Protein AF-A0A7V2NEX2-F1 (afdb_monomer)

Sequence (190 aa):
ILDSMSLKRSAIVLLFDREEIGSEGNTGARERFWMRTLKKIINMRDLKIDVDDVIEKSAILSGDVAAALDPKYKSVMEFLNAPKLGYGIVLVKYTGVRGKSGTSEASAEFFGKIRNLFKQNGVSWQIGELGKVDQGGGGTVAKFFAELGAWVLDAGPAVLGMHSPYELVSKADLYETYMAYKTFLGKFEG

Radius of gyration: 16.99 Å; Cα contacts (8 Å, |Δi|>4): 346; chains: 1; bounding box: 42×40×46 Å

Nearest PDB structures (foldseek):
  2glf-assembly1_A  TM=9.850E-01  e=1.578E-21  Thermotoga maritima
  2glj-assembly1_B  TM=9.528E-01  e=1.234E-18  Clostridium acetobutylicum
  4dyo-assembly1_A  TM=9.097E-01  e=1.082E-08  Homo sapiens
  3vat-assembly1_A  TM=8.543E-01  e=4.102E-09  Bos taurus
  5jh9-assembly1_D  TM=8.770E-01  e=1.314E-08  Saccharomyces cerevisiae S288C

pLDDT: mean 90.13, std 8.94, range [59.5, 98.5]

Solvent-accessible surface area (backbone atoms only — not comparable to full-atom values): 10667 Å² total; per-residue (Å²): 105,92,85,34,88,56,61,86,55,94,76,86,86,86,86,66,46,48,59,96,75,73,16,65,58,82,56,10,68,75,35,63,57,63,59,54,49,51,49,49,53,35,59,78,66,70,48,97,63,59,64,61,63,52,36,46,74,33,79,42,75,34,77,49,76,40,64,29,63,46,86,91,54,51,89,58,37,40,79,91,41,37,22,48,74,64,49,20,18,26,40,28,54,48,34,31,28,82,87,55,42,80,38,43,70,41,50,73,67,59,52,49,52,53,53,49,53,30,61,78,67,74,39,50,59,38,57,32,39,68,39,31,90,75,70,44,69,53,50,69,70,43,32,60,46,40,76,57,52,24,47,41,36,42,36,22,31,34,28,40,54,80,93,47,100,71,63,46,67,35,72,59,8,53,51,26,31,52,50,44,53,39,45,48,58,31,67,68,75,134

Mean predicted aligned error: 4.78 Å

Structure (mmCIF, N/CA/C/O backbone):
data_AF-A0A7V2NEX2-F1
#
_entry.id   AF-A0A7V2NEX2-F1
#
loop_
_atom_site.group_PDB
_atom_site.id
_atom_site.type_symbol
_atom_site.label_atom_id
_atom_site.label_alt_id
_atom_site.label_comp_id
_atom_site.label_asym_id
_atom_site.label_entity_id
_atom_site.label_seq_id
_atom_site.pdbx_PDB_ins_code
_atom_site.Cartn_x
_atom_site.Cartn_y
_atom_site.Cartn_z
_atom_site.occupancy
_atom_site.B_iso_or_equiv
_atom_site.auth_seq_id
_atom_site.auth_comp_id
_atom_site.auth_asym_id
_atom_site.auth_atom_id
_atom_site.pdbx_PDB_model_num
ATOM 1 N N . ILE A 1 1 ? -13.863 -3.226 -0.260 1.00 65.06 1 ILE A N 1
ATOM 2 C CA . ILE A 1 1 ? -14.865 -2.920 0.795 1.00 65.06 1 ILE A CA 1
ATOM 3 C C . ILE A 1 1 ? -16.192 -3.603 0.504 1.00 65.06 1 ILE A C 1
ATOM 5 O O . ILE A 1 1 ? -16.586 -4.431 1.307 1.00 65.06 1 ILE A O 1
ATOM 9 N N . LEU A 1 2 ? -16.858 -3.304 -0.618 1.00 71.31 2 LEU A N 1
ATOM 10 C CA . LEU A 1 2 ? -18.196 -3.847 -0.914 1.00 71.31 2 LEU A CA 1
ATOM 11 C C . LEU A 1 2 ? -18.230 -5.385 -0.961 1.00 71.31 2 LEU A C 1
ATOM 13 O O . LEU A 1 2 ? -19.152 -5.994 -0.435 1.00 71.31 2 LEU A O 1
ATOM 17 N N . ASP A 1 3 ? -17.168 -6.008 -1.472 1.00 83.62 3 ASP A N 1
ATOM 18 C CA . ASP A 1 3 ? -17.067 -7.473 -1.542 1.00 83.62 3 ASP A CA 1
ATOM 19 C C . ASP A 1 3 ? -16.523 -8.125 -0.259 1.00 83.62 3 ASP A C 1
ATOM 21 O O . ASP A 1 3 ? -16.388 -9.351 -0.180 1.00 83.62 3 ASP A O 1
ATOM 25 N N . SER A 1 4 ? -16.151 -7.330 0.744 1.00 74.81 4 SER A N 1
ATOM 26 C CA . SER A 1 4 ? -15.654 -7.823 2.029 1.00 74.81 4 SER A CA 1
ATOM 27 C C . SER A 1 4 ? -16.861 -8.107 2.929 1.00 74.81 4 SER A C 1
ATOM 29 O O . SER A 1 4 ? -17.221 -7.288 3.765 1.00 74.81 4 SER A O 1
ATOM 31 N N . MET A 1 5 ? -17.509 -9.263 2.734 1.00 59.78 5 MET A N 1
ATOM 32 C CA . MET A 1 5 ? -18.826 -9.594 3.320 1.00 59.78 5 MET A CA 1
ATOM 33 C C . MET A 1 5 ? -18.881 -9.679 4.862 1.00 59.78 5 MET A C 1
ATOM 35 O O . MET A 1 5 ? -19.961 -9.820 5.428 1.00 59.78 5 MET A O 1
ATOM 39 N N . SER A 1 6 ? -17.754 -9.552 5.564 1.00 77.56 6 SER A N 1
ATOM 40 C CA . SER A 1 6 ? -17.719 -9.401 7.022 1.00 77.56 6 SER A CA 1
ATOM 41 C C . SER A 1 6 ? -16.438 -8.685 7.444 1.00 77.56 6 SER A C 1
ATOM 43 O O . SER A 1 6 ? -15.343 -9.225 7.271 1.00 77.56 6 SER A O 1
ATOM 45 N N . LEU A 1 7 ? -16.563 -7.482 7.998 1.00 86.69 7 LEU A N 1
ATOM 46 C CA . LEU A 1 7 ? -15.426 -6.727 8.517 1.00 86.69 7 LEU A CA 1
ATOM 47 C C . LEU A 1 7 ? -15.280 -6.985 10.020 1.00 86.69 7 LEU A C 1
ATOM 49 O O . LEU A 1 7 ? -16.214 -6.748 10.782 1.00 86.69 7 LEU A O 1
ATOM 53 N N . LYS A 1 8 ? -14.101 -7.445 10.454 1.00 83.56 8 LYS A N 1
ATOM 54 C CA . LYS A 1 8 ? -13.769 -7.599 11.886 1.00 83.56 8 LYS A CA 1
ATOM 55 C C . LYS A 1 8 ? -13.411 -6.272 12.564 1.00 83.56 8 LYS A C 1
ATOM 57 O O . LYS A 1 8 ? -13.466 -6.165 13.785 1.00 83.56 8 LYS A O 1
ATOM 62 N N . ARG A 1 9 ? -13.021 -5.268 11.775 1.00 88.62 9 ARG A N 1
ATOM 63 C CA . ARG A 1 9 ? -12.647 -3.914 12.205 1.00 88.62 9 ARG A CA 1
ATOM 64 C C . ARG A 1 9 ? -13.263 -2.890 11.259 1.00 88.62 9 ARG A C 1
ATOM 66 O O . ARG A 1 9 ? -13.546 -3.209 10.107 1.00 88.62 9 ARG A O 1
ATOM 73 N N . SER A 1 10 ? -13.429 -1.654 11.724 1.00 90.69 10 SER A N 1
ATOM 74 C CA . SER A 1 10 ? -13.790 -0.538 10.846 1.00 90.69 10 SER A CA 1
ATOM 75 C C . SER A 1 10 ? -12.774 -0.412 9.710 1.00 90.69 10 SER A C 1
ATOM 77 O O . SER A 1 10 ? -11.569 -0.434 9.954 1.00 90.69 10 SER A O 1
ATOM 79 N N . ALA A 1 11 ? -13.265 -0.276 8.480 1.00 92.12 11 ALA A N 1
ATOM 80 C CA . ALA A 1 11 ? -12.444 -0.199 7.280 1.00 92.12 11 ALA A CA 1
ATOM 81 C C . ALA A 1 11 ? -12.837 1.022 6.447 1.00 92.12 11 ALA A C 1
ATOM 83 O O . ALA A 1 11 ? -14.018 1.358 6.344 1.00 92.12 11 ALA A O 1
ATOM 84 N N . ILE A 1 12 ? -11.843 1.678 5.852 1.00 92.00 12 ILE A N 1
ATOM 85 C CA . ILE A 1 12 ? -12.011 2.897 5.059 1.00 92.00 12 ILE A CA 1
ATOM 86 C C . ILE A 1 12 ? -11.119 2.782 3.824 1.00 92.00 12 ILE A C 1
ATOM 88 O O . ILE A 1 12 ? -10.018 2.245 3.899 1.00 92.00 12 ILE A O 1
ATOM 92 N N . VAL A 1 13 ? -11.607 3.277 2.688 1.00 94.19 13 VAL A N 1
ATOM 93 C CA . VAL A 1 13 ? -10.799 3.530 1.492 1.00 94.19 13 VAL A CA 1
ATOM 94 C C . VAL A 1 13 ? -10.802 5.034 1.278 1.00 94.19 13 VAL A C 1
ATOM 96 O O . VAL A 1 13 ? -11.867 5.649 1.221 1.00 94.19 13 VAL A O 1
ATOM 99 N N . LEU A 1 14 ? -9.607 5.611 1.203 1.00 93.81 14 LEU A N 1
ATOM 100 C CA . LEU A 1 14 ? -9.390 7.024 0.932 1.00 93.81 14 LEU A CA 1
ATOM 101 C C . LEU A 1 14 ? -8.748 7.143 -0.447 1.00 93.81 14 LEU A C 1
ATOM 103 O O . LEU A 1 14 ? -7.773 6.454 -0.729 1.00 93.81 14 LEU A O 1
ATOM 107 N N . LEU A 1 15 ? -9.319 7.995 -1.292 1.00 94.25 15 LEU A N 1
ATOM 108 C CA . LEU A 1 15 ? -8.812 8.289 -2.628 1.00 94.25 15 LEU A CA 1
ATOM 109 C C . LEU A 1 15 ? -8.453 9.772 -2.657 1.00 94.25 15 LEU A C 1
ATOM 111 O O . LEU A 1 15 ? -9.307 10.615 -2.372 1.00 94.25 15 LEU A O 1
ATOM 115 N N . PHE A 1 16 ? -7.189 10.066 -2.943 1.00 93.94 16 PHE A N 1
ATOM 116 C CA . PHE A 1 16 ? -6.639 11.417 -2.936 1.00 93.94 16 PHE A CA 1
ATOM 117 C C . PHE A 1 16 ? -6.329 11.883 -4.352 1.00 93.94 16 PHE A C 1
ATOM 119 O O . PHE A 1 16 ? -6.096 11.078 -5.247 1.00 93.94 16 PHE A O 1
ATOM 126 N N . ASP A 1 17 ? -6.331 13.198 -4.526 1.00 91.62 17 ASP A N 1
ATOM 127 C CA . ASP A 1 17 ? -5.874 13.872 -5.739 1.00 91.62 17 ASP A CA 1
ATOM 128 C C . ASP A 1 17 ? -4.495 14.504 -5.476 1.00 91.62 17 ASP A C 1
ATOM 130 O O . ASP A 1 17 ? -4.069 14.614 -4.324 1.00 91.62 17 ASP A O 1
ATOM 134 N N . ARG A 1 18 ? -3.817 14.964 -6.533 1.00 90.44 18 ARG A N 1
ATOM 135 C CA . ARG A 1 18 ? -2.578 15.763 -6.476 1.00 90.44 18 ARG A CA 1
ATOM 136 C C . ARG A 1 18 ? -1.348 15.055 -5.923 1.00 90.44 18 ARG A C 1
ATOM 138 O O . ARG A 1 18 ? -0.371 15.732 -5.618 1.00 90.44 18 ARG A O 1
ATOM 145 N N . GLU A 1 19 ? -1.368 13.732 -5.813 1.00 91.62 19 GLU A N 1
ATOM 146 C CA . GLU A 1 19 ? -0.200 12.945 -5.403 1.00 91.62 19 GLU A CA 1
ATOM 147 C C . GLU A 1 19 ? 1.031 13.310 -6.254 1.00 91.62 19 GLU A C 1
ATOM 149 O O . GLU A 1 19 ? 2.025 13.785 -5.704 1.00 91.62 19 GLU A O 1
ATOM 154 N N . GLU A 1 20 ? 0.846 13.319 -7.576 1.00 88.62 20 GLU A N 1
ATOM 155 C CA . GLU A 1 20 ? 1.857 13.597 -8.608 1.00 88.62 20 GLU A CA 1
ATOM 156 C C . GLU A 1 20 ? 2.474 15.005 -8.569 1.00 88.62 20 GLU A C 1
ATOM 158 O O . GLU A 1 20 ? 3.497 15.273 -9.198 1.00 88.62 20 GLU A O 1
ATOM 163 N N . ILE A 1 21 ? 1.851 15.942 -7.845 1.00 88.38 21 ILE A N 1
ATOM 164 C CA . ILE A 1 21 ? 2.390 17.295 -7.629 1.00 88.38 21 ILE A CA 1
ATOM 165 C C . ILE A 1 21 ? 2.880 17.505 -6.189 1.00 88.38 21 ILE A C 1
ATOM 167 O O . ILE A 1 21 ? 3.090 18.638 -5.764 1.00 88.38 21 ILE A O 1
ATOM 171 N N . GLY A 1 22 ? 3.038 16.425 -5.418 1.00 85.56 22 GLY A N 1
ATOM 172 C CA . GLY A 1 22 ? 3.506 16.455 -4.031 1.00 85.56 22 GLY A CA 1
ATOM 173 C C . GLY A 1 22 ? 2.398 16.443 -2.975 1.00 85.56 22 GLY A C 1
ATOM 174 O O . GLY A 1 22 ? 2.663 16.735 -1.808 1.00 85.56 22 GLY A O 1
ATOM 175 N N . SER A 1 23 ? 1.165 16.086 -3.348 1.00 88.19 23 SER A N 1
ATOM 176 C CA . SER A 1 23 ? -0.024 16.067 -2.478 1.00 88.19 23 SER A CA 1
ATOM 177 C C . SER A 1 23 ? -0.407 17.429 -1.884 1.00 88.19 23 SER A C 1
ATOM 179 O O . SER A 1 23 ? -0.959 17.489 -0.782 1.00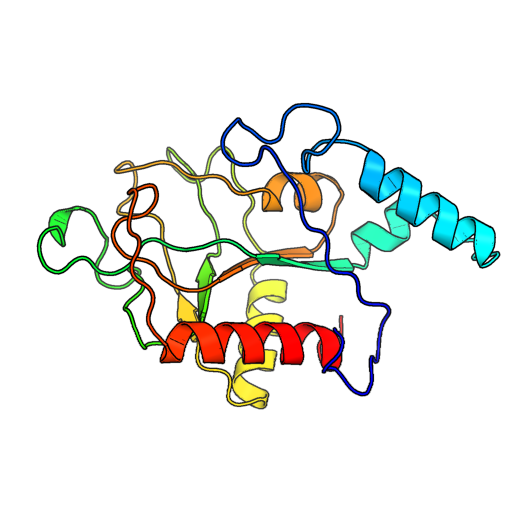 88.19 23 SER A O 1
ATOM 181 N N . GLU A 1 24 ? -0.124 18.526 -2.592 1.00 86.56 24 GLU A N 1
ATOM 182 C CA . GLU A 1 24 ? -0.407 19.883 -2.114 1.00 86.56 24 GLU A CA 1
ATOM 183 C C . GLU A 1 24 ? -1.820 20.380 -2.457 1.00 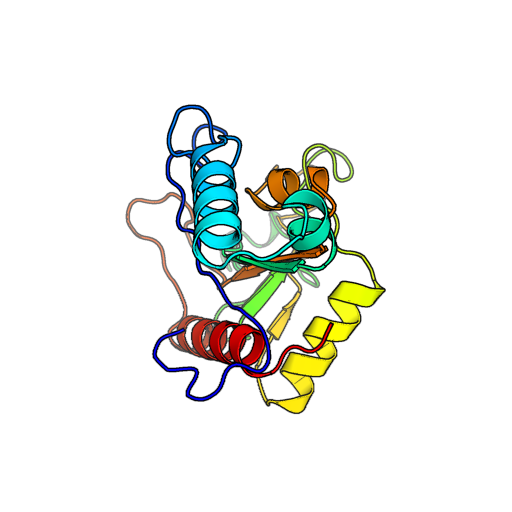86.56 24 GLU A C 1
ATOM 185 O O . GLU A 1 24 ? -2.325 20.250 -3.575 1.00 86.56 24 GLU A O 1
ATOM 190 N N . GLY A 1 25 ? -2.452 21.040 -1.484 1.00 85.56 25 GLY A N 1
ATOM 191 C CA . GLY A 1 25 ? -3.740 21.701 -1.635 1.00 85.56 25 GLY A CA 1
ATOM 192 C C . GLY A 1 25 ? -4.930 20.791 -1.334 1.00 85.56 25 GLY A C 1
ATOM 193 O O . GLY A 1 25 ? -4.811 19.578 -1.300 1.00 85.56 25 GLY A O 1
ATOM 194 N N . ASN A 1 26 ? -6.096 21.409 -1.128 1.00 87.44 26 ASN A N 1
ATOM 195 C CA . ASN A 1 26 ? -7.276 20.922 -0.386 1.00 87.44 26 ASN A CA 1
ATOM 196 C C . ASN A 1 26 ? -7.726 19.439 -0.471 1.00 87.44 26 ASN A C 1
ATOM 198 O O . ASN A 1 26 ? -8.435 19.003 0.438 1.00 87.44 26 ASN A O 1
ATOM 202 N N . THR A 1 27 ? -7.379 18.688 -1.515 1.00 89.50 27 THR A N 1
ATOM 203 C CA . THR A 1 27 ? -7.750 17.275 -1.740 1.00 89.50 27 THR A CA 1
ATOM 204 C C . THR A 1 27 ? -6.575 16.292 -1.647 1.00 89.50 27 THR A C 1
ATOM 206 O O . THR A 1 27 ? -6.789 15.086 -1.773 1.00 89.50 27 THR A O 1
ATOM 209 N N . GLY A 1 28 ? -5.357 16.781 -1.404 1.00 89.62 28 GLY A N 1
ATOM 210 C CA . GLY A 1 28 ? -4.157 15.964 -1.247 1.00 89.62 28 GLY A CA 1
ATOM 211 C C . GLY A 1 28 ? -4.108 15.198 0.073 1.00 89.62 28 GLY A C 1
ATOM 212 O O . GLY A 1 28 ? -4.762 15.561 1.055 1.00 89.62 28 GLY A O 1
ATOM 213 N N . ALA A 1 29 ? -3.299 14.138 0.114 1.00 89.06 29 ALA A N 1
ATOM 214 C CA . ALA A 1 29 ? -3.145 13.289 1.299 1.00 89.06 29 ALA A CA 1
ATOM 215 C C . ALA A 1 29 ? -2.599 14.048 2.524 1.00 89.06 29 ALA A C 1
ATOM 217 O O . ALA A 1 29 ? -2.962 13.738 3.661 1.00 89.06 29 ALA A O 1
ATOM 218 N N . ARG A 1 30 ? -1.790 15.092 2.290 1.00 86.31 30 ARG A N 1
ATOM 219 C CA . ARG A 1 30 ? -1.238 15.971 3.333 1.00 86.31 30 ARG A CA 1
ATOM 220 C C . ARG A 1 30 ? -2.301 16.857 3.999 1.00 86.31 30 ARG A C 1
ATOM 222 O O . ARG A 1 30 ? -2.083 17.391 5.087 1.00 86.31 30 ARG A O 1
ATOM 229 N N . GLU A 1 31 ? -3.456 17.030 3.363 1.00 86.69 31 GLU A N 1
ATOM 230 C CA . GLU A 1 31 ? -4.490 17.940 3.839 1.00 86.69 31 GLU A CA 1
ATOM 231 C C . GLU A 1 31 ? -5.432 17.324 4.867 1.00 86.69 31 GLU A C 1
ATOM 233 O O . GLU A 1 31 ? -5.624 16.117 4.980 1.00 86.69 31 GLU A O 1
ATOM 238 N N . ARG A 1 32 ? -6.118 18.192 5.614 1.00 82.38 32 ARG A N 1
ATOM 239 C CA . ARG A 1 32 ? -6.915 17.779 6.780 1.00 82.38 32 ARG A CA 1
ATOM 240 C C . ARG A 1 32 ? -8.350 17.346 6.467 1.00 82.38 32 ARG A C 1
ATOM 242 O O . ARG A 1 32 ? -9.109 17.104 7.407 1.00 82.38 32 ARG A O 1
ATOM 249 N N . PHE A 1 33 ? -8.786 17.294 5.206 1.00 89.94 33 PHE A N 1
ATOM 250 C CA . PHE A 1 33 ? -10.202 17.034 4.893 1.00 89.94 33 PHE A CA 1
ATOM 251 C C . PHE A 1 33 ? -10.655 15.637 5.357 1.00 89.94 33 PHE A C 1
ATOM 253 O O . PHE A 1 33 ? -11.736 15.495 5.938 1.00 89.94 33 PHE A O 1
ATOM 260 N N . TRP A 1 34 ? -9.813 14.618 5.163 1.00 91.50 34 TRP A N 1
ATOM 261 C CA . TRP A 1 34 ? -10.110 13.241 5.553 1.00 91.50 34 TRP A CA 1
ATOM 262 C C . TRP A 1 34 ? -10.134 13.103 7.080 1.00 91.50 34 TRP A C 1
ATOM 264 O O . TRP A 1 34 ? -11.083 12.555 7.637 1.00 91.50 34 TRP A O 1
ATOM 274 N N . MET A 1 35 ? -9.184 13.733 7.778 1.00 91.75 35 MET A N 1
ATOM 275 C CA . MET A 1 35 ? -9.142 13.752 9.242 1.00 91.75 35 MET A CA 1
ATOM 276 C C . MET A 1 35 ? -10.354 14.483 9.840 1.00 91.75 35 MET A C 1
ATOM 278 O O . MET A 1 35 ? -10.948 14.021 10.813 1.00 91.75 35 MET A O 1
ATOM 282 N N . ARG A 1 36 ? -10.793 15.598 9.238 1.00 92.31 36 ARG A N 1
ATOM 283 C CA . ARG A 1 36 ? -12.043 16.279 9.629 1.00 92.31 36 ARG A CA 1
ATOM 284 C C . ARG A 1 36 ? -13.258 15.367 9.461 1.00 92.31 36 ARG A C 1
ATOM 286 O O . ARG A 1 36 ? -14.175 15.420 10.277 1.00 92.31 36 ARG A O 1
ATOM 293 N N . THR A 1 37 ? -13.268 14.543 8.418 1.00 93.50 37 THR A N 1
ATOM 294 C CA . THR A 1 37 ? -14.341 13.574 8.167 1.00 93.50 37 THR A CA 1
ATOM 295 C C . THR A 1 37 ? -14.344 12.472 9.226 1.00 93.50 37 THR A C 1
ATOM 297 O O . THR A 1 37 ? -15.400 12.196 9.791 1.00 93.50 37 THR A O 1
ATOM 300 N N . LEU A 1 38 ? -13.179 11.927 9.591 1.00 93.81 38 LEU A N 1
ATOM 301 C CA . LEU A 1 38 ? -13.059 10.968 10.696 1.00 93.81 38 LEU A CA 1
ATOM 302 C C . LEU A 1 38 ? -13.556 11.552 12.021 1.00 93.81 38 LEU A C 1
ATOM 304 O O . LEU A 1 38 ? -14.389 10.931 12.675 1.00 93.81 38 LEU A O 1
ATOM 308 N N . LYS A 1 39 ? -13.140 12.777 12.374 1.00 94.81 39 LYS A N 1
ATOM 309 C CA . LYS A 1 39 ? -13.619 13.472 13.584 1.00 94.81 39 LYS A CA 1
ATOM 310 C C . LYS A 1 39 ? -15.141 13.615 13.602 1.00 94.81 39 LYS A C 1
ATOM 312 O O . LYS A 1 39 ? -15.775 13.376 14.624 1.00 94.81 39 LYS A O 1
ATOM 317 N N . LYS A 1 40 ? -15.751 13.959 12.462 1.00 95.38 40 LYS A N 1
ATOM 318 C CA . LYS A 1 40 ? -17.216 14.013 12.345 1.00 95.38 40 LYS A CA 1
ATOM 319 C C . LYS A 1 40 ? -17.853 12.646 12.579 1.00 95.38 40 LYS A C 1
ATOM 321 O O . LYS A 1 40 ? -18.854 12.581 13.280 1.00 95.38 40 LYS A O 1
ATOM 326 N N . ILE A 1 41 ? -17.294 11.569 12.023 1.00 94.62 41 ILE A N 1
ATOM 327 C CA . ILE A 1 41 ? -17.810 10.205 12.221 1.00 94.62 41 ILE A CA 1
ATOM 328 C C . ILE A 1 41 ? -17.722 9.797 13.694 1.00 94.62 41 ILE A C 1
ATOM 330 O O . ILE A 1 41 ? -18.709 9.304 14.233 1.00 94.62 41 ILE A O 1
ATOM 334 N N . ILE A 1 42 ? -16.583 10.045 14.344 1.00 94.75 42 ILE A N 1
ATOM 335 C CA . ILE A 1 42 ? -16.365 9.786 15.775 1.00 94.75 42 ILE A CA 1
ATOM 336 C C . ILE A 1 42 ? -17.432 10.506 16.612 1.00 94.75 42 ILE A C 1
ATOM 338 O O . ILE A 1 42 ? -18.139 9.863 17.387 1.00 94.75 42 ILE A O 1
ATOM 342 N N . ASN A 1 43 ? -17.629 11.805 16.366 1.00 95.25 43 ASN A N 1
ATOM 343 C CA . ASN A 1 43 ? -18.609 12.620 17.086 1.00 95.25 43 ASN A CA 1
ATOM 344 C C . ASN A 1 43 ? -20.059 12.180 16.826 1.00 95.25 43 ASN A C 1
ATOM 346 O O . ASN A 1 43 ? -20.849 12.087 17.758 1.00 95.25 43 ASN A O 1
ATOM 350 N N . MET A 1 44 ? -20.427 11.879 15.575 1.00 95.88 44 MET A N 1
ATOM 351 C CA . MET A 1 44 ? -21.780 11.408 15.229 1.00 95.88 44 MET A CA 1
ATOM 352 C C . MET A 1 44 ? -22.117 10.054 15.858 1.00 95.88 44 MET A C 1
ATOM 354 O O . MET A 1 44 ? -23.289 9.718 16.012 1.00 95.88 44 MET A O 1
ATOM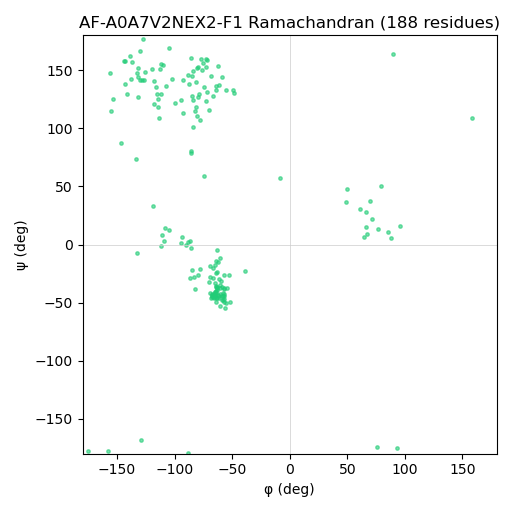 358 N N . ARG A 1 45 ? -21.097 9.256 16.177 1.00 94.50 45 ARG A N 1
ATOM 359 C CA . ARG A 1 45 ? -21.238 7.956 16.833 1.00 94.50 45 ARG A CA 1
ATOM 360 C C . ARG A 1 45 ? -21.094 8.037 18.356 1.00 94.50 45 ARG A C 1
ATOM 362 O O . ARG A 1 45 ? -21.162 6.990 18.990 1.00 94.50 45 ARG A O 1
ATOM 369 N N . ASP A 1 46 ? -20.893 9.235 18.912 1.00 94.31 46 ASP A N 1
ATOM 370 C CA . ASP A 1 46 ? -20.605 9.481 20.334 1.00 94.31 46 ASP A CA 1
ATOM 371 C C . ASP A 1 46 ? -19.480 8.577 20.879 1.00 94.31 46 ASP A C 1
ATOM 373 O O . ASP A 1 46 ? -19.506 8.073 22.003 1.00 94.31 46 ASP A O 1
ATOM 377 N N . LEU A 1 47 ? -18.474 8.322 20.035 1.00 90.19 47 LEU A N 1
ATOM 378 C CA . LEU A 1 47 ? -17.306 7.545 20.425 1.00 90.19 47 LEU A CA 1
ATOM 379 C C . LEU A 1 47 ? -16.377 8.484 21.192 1.00 90.19 47 LEU A C 1
ATOM 381 O O . LEU A 1 47 ? -15.801 9.400 20.613 1.00 90.19 47 LEU A O 1
ATOM 385 N N . LYS A 1 48 ? -16.228 8.268 22.500 1.00 93.12 48 LYS A N 1
ATOM 386 C CA . LYS A 1 48 ? -15.323 9.034 23.376 1.00 93.12 48 LYS A CA 1
ATOM 387 C C . LYS A 1 48 ? -13.856 8.646 23.142 1.00 93.12 48 LYS A C 1
ATOM 389 O O . LYS A 1 48 ? -13.197 8.141 24.046 1.00 93.12 48 LYS A O 1
ATOM 394 N N . ILE A 1 49 ? -13.384 8.808 21.910 1.00 93.81 49 ILE A N 1
ATOM 395 C CA . ILE A 1 49 ? -12.039 8.447 21.447 1.00 93.81 49 ILE A CA 1
ATOM 396 C C . ILE A 1 49 ? -11.431 9.620 20.678 1.00 93.81 49 ILE A C 1
ATOM 398 O O . ILE A 1 49 ? -12.152 10.321 19.963 1.00 93.81 49 ILE A O 1
ATOM 402 N N . ASP A 1 50 ? -10.120 9.827 20.803 1.00 94.19 50 ASP A N 1
ATOM 403 C CA . ASP A 1 50 ? -9.418 10.802 19.969 1.00 94.19 50 ASP A CA 1
ATOM 404 C C . ASP A 1 50 ? -9.212 10.237 18.553 1.00 94.19 50 ASP A C 1
ATOM 406 O O . ASP A 1 50 ? -9.103 9.025 18.353 1.00 94.19 50 ASP A O 1
ATOM 410 N N . VAL A 1 51 ? -9.164 11.109 17.544 1.00 93.44 51 VAL A N 1
ATOM 411 C CA . VAL A 1 51 ? -8.787 10.692 16.191 1.00 93.44 51 VAL A CA 1
ATOM 412 C C . VAL A 1 51 ? -7.339 10.214 16.146 1.00 93.44 51 VAL A C 1
ATOM 414 O O . VAL A 1 51 ? -7.045 9.308 15.372 1.00 93.44 51 VAL A O 1
ATOM 417 N N . ASP A 1 52 ? -6.461 10.792 16.966 1.00 93.31 52 ASP A N 1
ATOM 418 C CA . ASP A 1 52 ? -5.041 10.445 16.962 1.00 93.31 52 ASP A CA 1
ATOM 419 C C . ASP A 1 52 ? -4.868 8.992 17.446 1.00 93.31 52 ASP A C 1
ATOM 421 O O . ASP A 1 52 ? -4.262 8.178 16.750 1.00 93.31 52 ASP A O 1
ATOM 425 N N . ASP A 1 53 ? -5.583 8.596 18.510 1.00 94.00 53 ASP A N 1
ATOM 426 C CA . ASP A 1 53 ? -5.677 7.198 18.968 1.00 94.00 53 ASP A CA 1
ATOM 427 C C . ASP A 1 53 ? -6.199 6.240 17.883 1.00 94.00 53 ASP A C 1
ATOM 429 O O . ASP A 1 53 ? -5.809 5.068 17.817 1.00 94.00 53 ASP A O 1
ATOM 433 N N . VAL A 1 54 ? -7.151 6.698 17.061 1.00 94.12 54 VAL A N 1
ATOM 434 C CA . VAL A 1 54 ? -7.698 5.900 15.955 1.00 94.12 54 VAL A CA 1
ATOM 435 C C . VAL A 1 54 ? -6.633 5.684 14.885 1.00 94.12 54 VAL A C 1
ATOM 437 O O . VAL A 1 54 ? -6.508 4.567 14.375 1.00 94.12 54 VAL A O 1
ATOM 440 N N . ILE A 1 55 ? -5.868 6.722 14.547 1.00 93.75 55 ILE A N 1
ATOM 441 C CA . ILE A 1 55 ? -4.826 6.668 13.519 1.00 93.75 55 ILE A CA 1
ATOM 442 C C . ILE A 1 55 ? -3.660 5.783 13.979 1.00 93.75 55 ILE A C 1
ATOM 444 O O . ILE A 1 55 ? -3.274 4.882 13.237 1.00 93.75 55 ILE A O 1
ATOM 448 N N . GLU A 1 56 ? -3.178 5.933 15.214 1.00 93.94 56 GLU A N 1
ATOM 449 C CA . GLU A 1 56 ? -2.094 5.104 15.774 1.00 93.94 56 GLU A CA 1
ATOM 450 C C . GLU A 1 56 ? -2.443 3.604 15.810 1.00 93.94 56 GLU A C 1
ATOM 452 O O . GLU A 1 56 ? -1.590 2.727 15.650 1.00 93.94 56 GLU A O 1
ATOM 457 N N . LYS A 1 57 ? -3.729 3.279 15.985 1.00 93.25 57 LYS A N 1
ATOM 458 C CA . LYS A 1 57 ? -4.240 1.895 15.978 1.00 93.25 57 LYS A CA 1
ATOM 459 C C . LYS A 1 57 ? -4.629 1.403 14.583 1.00 93.25 57 LYS A C 1
ATOM 461 O O . LYS A 1 57 ? -5.152 0.287 14.462 1.00 93.25 57 LYS A O 1
ATOM 466 N N . SER A 1 58 ? -4.430 2.213 13.546 1.00 94.81 58 SER A N 1
ATOM 467 C CA . SER A 1 58 ? -4.782 1.880 12.168 1.00 94.81 58 SER A CA 1
ATOM 468 C C . SER A 1 58 ? -3.615 1.243 11.421 1.00 94.81 58 SER A C 1
ATOM 470 O O . SER A 1 58 ? -2.457 1.632 11.554 1.00 94.81 58 SER A O 1
ATOM 472 N N . ALA A 1 59 ? -3.958 0.256 10.598 1.00 95.94 59 ALA A N 1
ATOM 473 C CA . ALA A 1 59 ? -3.078 -0.331 9.602 1.00 95.94 59 ALA A CA 1
ATOM 474 C C . ALA A 1 59 ? -3.542 0.119 8.218 1.00 95.94 59 ALA A C 1
ATOM 476 O O . ALA A 1 59 ? -4.740 0.096 7.927 1.00 95.94 59 ALA A O 1
ATOM 477 N N . ILE A 1 60 ? -2.597 0.503 7.368 1.00 96.12 60 ILE A N 1
ATOM 478 C CA . ILE A 1 60 ? -2.854 1.096 6.061 1.00 96.12 60 ILE A CA 1
ATOM 479 C C . ILE A 1 60 ? -1.998 0.378 5.020 1.00 96.12 60 ILE A C 1
ATOM 481 O O . ILE A 1 60 ? -0.778 0.279 5.148 1.00 96.12 60 ILE A O 1
ATOM 485 N N . LEU A 1 61 ? -2.652 -0.100 3.963 1.00 96.38 61 LEU A N 1
ATOM 486 C CA . LEU A 1 61 ? -1.981 -0.383 2.700 1.00 96.38 61 LEU A CA 1
ATOM 487 C C . LEU A 1 61 ? -2.101 0.866 1.826 1.00 96.38 61 LEU A C 1
ATOM 489 O O . LEU A 1 61 ? -3.209 1.247 1.448 1.00 96.38 61 LEU A O 1
ATOM 493 N N . SER A 1 62 ? -0.968 1.510 1.561 1.00 96.38 62 SER A N 1
ATOM 494 C CA . SER A 1 62 ? -0.865 2.641 0.641 1.00 96.38 62 SER A CA 1
ATOM 495 C C . SER A 1 62 ? -0.875 2.085 -0.781 1.00 96.38 62 SER A C 1
ATOM 497 O O . SER A 1 62 ? 0.047 1.382 -1.193 1.00 96.38 62 SER A O 1
ATOM 499 N N . GLY A 1 63 ? -1.995 2.284 -1.476 1.00 95.50 63 GLY A N 1
ATOM 500 C CA . GLY A 1 63 ? -2.227 1.713 -2.797 1.00 95.50 63 GLY A CA 1
ATOM 501 C C . GLY A 1 63 ? -1.606 2.563 -3.891 1.00 95.50 63 GLY A C 1
ATOM 502 O O . GLY A 1 63 ? -2.214 3.554 -4.283 1.00 95.50 63 GLY A O 1
ATOM 503 N N . ASP A 1 64 ? -0.446 2.143 -4.386 1.00 94.62 64 ASP A N 1
ATOM 504 C 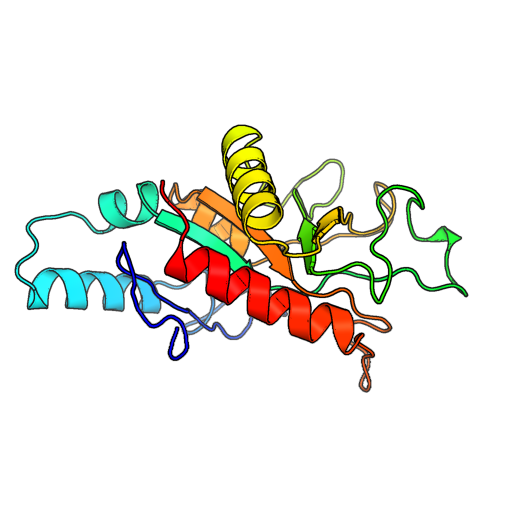CA . ASP A 1 64 ? 0.267 2.788 -5.488 1.00 94.62 64 ASP A CA 1
ATOM 505 C C . ASP A 1 64 ? 0.972 1.744 -6.371 1.00 94.62 64 ASP A C 1
ATOM 507 O O . ASP A 1 64 ? 1.206 0.608 -5.944 1.00 94.62 64 ASP A O 1
ATOM 511 N N . VAL A 1 65 ? 1.266 2.094 -7.621 1.00 95.25 65 VAL A N 1
ATOM 512 C CA . VAL A 1 65 ? 1.897 1.194 -8.590 1.00 95.25 65 VAL A CA 1
ATOM 513 C C . VAL A 1 65 ? 3.409 1.099 -8.378 1.00 95.25 65 VAL A C 1
ATOM 515 O O . VAL A 1 65 ? 4.062 2.016 -7.892 1.00 95.25 65 VAL A O 1
ATOM 518 N N . ALA A 1 66 ? 3.999 -0.029 -8.775 1.00 93.75 66 ALA A N 1
ATOM 519 C CA . ALA A 1 66 ? 5.449 -0.217 -8.769 1.00 93.75 66 ALA A CA 1
ATOM 520 C C . ALA A 1 66 ? 6.004 -0.333 -10.194 1.00 93.75 66 ALA A C 1
ATOM 522 O O . ALA A 1 66 ? 5.333 -0.828 -11.099 1.00 93.75 66 ALA A O 1
ATOM 523 N N . ALA A 1 67 ? 7.258 0.068 -10.407 1.00 93.81 67 ALA A N 1
ATOM 524 C CA . ALA A 1 67 ? 7.907 -0.075 -11.708 1.00 93.81 67 ALA A CA 1
ATOM 525 C C . ALA A 1 67 ? 8.253 -1.546 -11.979 1.00 93.81 67 ALA A C 1
ATOM 527 O O . ALA A 1 67 ? 8.969 -2.178 -11.204 1.00 93.81 67 ALA A O 1
ATOM 528 N N . ALA A 1 68 ? 7.758 -2.097 -13.086 1.00 94.56 68 ALA A N 1
ATOM 529 C CA . ALA A 1 68 ? 8.059 -3.463 -13.482 1.00 94.56 68 ALA A CA 1
ATOM 530 C C . ALA A 1 68 ? 9.385 -3.586 -14.253 1.00 94.56 68 ALA A C 1
ATOM 532 O O . ALA A 1 68 ? 9.753 -2.737 -15.061 1.00 94.56 68 ALA A O 1
ATOM 533 N N . LEU A 1 69 ? 10.001 -4.753 -14.070 1.00 93.94 69 LEU A N 1
ATOM 534 C CA . LEU A 1 69 ? 10.795 -5.586 -14.975 1.00 93.94 69 LEU A CA 1
ATOM 535 C C . LEU A 1 69 ? 10.865 -5.244 -16.477 1.00 93.94 69 LEU A C 1
ATOM 537 O O . LEU A 1 69 ? 10.528 -6.148 -17.236 1.00 93.94 69 LEU A O 1
ATOM 541 N N . ASP A 1 70 ? 11.288 -4.069 -16.962 1.00 92.12 70 ASP A N 1
ATOM 542 C CA . ASP A 1 70 ? 11.381 -3.843 -18.414 1.00 92.12 70 ASP A CA 1
ATOM 543 C C . ASP A 1 70 ? 12.531 -4.666 -19.044 1.00 92.12 70 ASP A C 1
ATOM 545 O O . ASP A 1 70 ? 13.712 -4.419 -18.758 1.00 92.12 70 ASP A O 1
ATOM 549 N N . PRO A 1 71 ? 12.237 -5.629 -19.946 1.00 89.38 71 PRO A N 1
ATOM 550 C CA . PRO A 1 71 ? 13.261 -6.460 -20.570 1.00 89.38 71 PRO A CA 1
ATOM 551 C C . PRO A 1 71 ? 14.263 -5.686 -21.433 1.00 89.38 71 PRO A C 1
ATOM 553 O O . PRO A 1 71 ? 15.371 -6.183 -21.642 1.00 89.38 71 PRO A O 1
ATOM 556 N N . LYS A 1 72 ? 13.890 -4.506 -21.941 1.00 90.44 72 LYS A N 1
ATOM 557 C CA . LYS A 1 72 ? 14.752 -3.637 -22.754 1.00 90.44 72 LYS A CA 1
ATOM 558 C C . LYS A 1 72 ? 15.662 -2.760 -21.898 1.00 90.44 72 LYS A C 1
ATOM 560 O O . LYS A 1 72 ? 16.764 -2.442 -22.335 1.00 90.44 72 LYS A O 1
ATOM 565 N N . TYR A 1 73 ? 15.245 -2.427 -20.676 1.00 87.94 73 TYR A N 1
ATOM 566 C CA . TYR A 1 73 ? 15.956 -1.497 -19.790 1.00 87.94 73 TYR A CA 1
ATOM 567 C C . TYR A 1 73 ? 16.407 -2.142 -18.474 1.00 87.94 73 TYR A C 1
ATOM 569 O O . TYR A 1 73 ? 16.512 -1.477 -17.452 1.00 87.94 73 TYR A O 1
ATOM 577 N N . LYS A 1 74 ? 16.753 -3.435 -18.482 1.00 86.19 74 LYS A N 1
ATOM 578 C CA . LYS A 1 74 ? 17.155 -4.188 -17.272 1.00 86.19 74 LYS A CA 1
ATOM 579 C C . LYS A 1 74 ? 18.276 -3.535 -16.453 1.00 86.19 74 LYS A C 1
ATOM 581 O O . LYS A 1 74 ? 18.384 -3.780 -15.259 1.00 86.19 74 LYS A O 1
ATOM 586 N N . SER A 1 75 ? 19.129 -2.726 -17.083 1.00 86.38 75 SER A N 1
ATOM 587 C CA . SER A 1 75 ? 20.238 -2.033 -16.419 1.00 86.38 75 SER A CA 1
ATOM 588 C C . SER A 1 75 ? 19.789 -0.994 -15.384 1.00 86.38 75 SER A C 1
ATOM 590 O O . SER A 1 75 ? 20.616 -0.626 -14.540 1.00 86.38 75 SER A O 1
ATOM 592 N N . VAL A 1 76 ? 18.520 -0.557 -15.425 1.00 83.88 76 VAL A N 1
ATOM 593 C CA . VAL A 1 76 ? 17.949 0.462 -14.524 1.00 83.88 76 VAL A CA 1
ATOM 594 C C . VAL A 1 76 ? 17.325 -0.092 -13.242 1.00 83.88 76 VAL A C 1
ATOM 596 O O . VAL A 1 76 ? 16.812 0.656 -12.415 1.00 83.88 76 VAL A O 1
ATOM 599 N N . MET A 1 77 ? 17.356 -1.412 -13.069 1.00 83.62 77 MET A N 1
ATOM 600 C CA . MET A 1 77 ? 16.797 -2.075 -11.899 1.00 83.62 77 MET A CA 1
ATOM 601 C C . MET A 1 77 ? 17.777 -3.081 -11.308 1.00 83.62 77 MET A C 1
ATOM 603 O O . MET A 1 77 ? 18.632 -3.638 -12.002 1.00 83.62 77 MET A O 1
ATOM 607 N N . GLU A 1 78 ? 17.661 -3.308 -10.003 1.00 84.94 78 GLU A N 1
ATOM 608 C CA . GLU A 1 78 ? 18.313 -4.429 -9.337 1.00 84.94 78 GLU A CA 1
ATOM 609 C C . GLU A 1 78 ? 17.448 -5.676 -9.566 1.00 84.94 78 GLU A C 1
ATOM 611 O O . GLU A 1 78 ? 16.275 -5.706 -9.215 1.00 84.94 78 GLU A O 1
ATOM 616 N N . PHE A 1 79 ? 17.992 -6.689 -10.239 1.00 84.88 79 PHE A N 1
ATOM 617 C CA . PHE A 1 79 ? 17.193 -7.781 -10.801 1.00 84.88 79 PHE A CA 1
ATOM 618 C C . PHE A 1 79 ? 16.510 -8.667 -9.747 1.00 84.88 79 PHE A C 1
ATOM 620 O O . PHE A 1 79 ? 15.469 -9.260 -10.044 1.00 84.88 79 PHE A O 1
ATOM 627 N N . LEU A 1 80 ? 17.093 -8.800 -8.553 1.00 87.38 80 LEU A N 1
ATOM 628 C CA . LEU A 1 80 ? 16.554 -9.649 -7.488 1.00 87.38 80 LEU A CA 1
ATOM 629 C C . LEU A 1 80 ? 15.404 -8.976 -6.728 1.00 87.38 80 LEU A C 1
ATOM 631 O O . LEU A 1 80 ? 14.533 -9.684 -6.226 1.00 87.38 80 LEU A O 1
ATOM 635 N N . ASN A 1 81 ? 15.375 -7.644 -6.696 1.00 87.00 81 ASN A N 1
ATOM 636 C CA . ASN A 1 81 ? 14.360 -6.831 -6.026 1.00 87.00 81 ASN A CA 1
ATOM 637 C C . ASN A 1 81 ? 13.423 -6.097 -7.005 1.00 87.00 81 ASN A C 1
ATOM 639 O O . ASN A 1 81 ? 12.540 -5.355 -6.580 1.00 87.00 81 ASN A O 1
ATOM 643 N N . ALA A 1 82 ? 13.585 -6.308 -8.313 1.00 91.81 82 ALA A N 1
ATOM 644 C CA . ALA A 1 82 ? 12.711 -5.745 -9.334 1.00 91.81 82 ALA A CA 1
ATOM 645 C C . ALA A 1 82 ? 11.398 -6.540 -9.465 1.00 91.81 82 ALA A C 1
ATOM 647 O O . ALA A 1 82 ? 11.445 -7.749 -9.743 1.00 91.81 82 ALA A O 1
ATOM 648 N N . PRO A 1 83 ? 10.233 -5.875 -9.381 1.00 94.69 83 PRO A N 1
ATOM 649 C CA . PRO A 1 83 ? 8.945 -6.499 -9.653 1.00 94.69 83 PRO A CA 1
ATOM 650 C C . PRO A 1 83 ? 8.862 -7.071 -11.064 1.00 94.69 83 PRO A C 1
ATOM 652 O O . PRO A 1 83 ? 9.349 -6.477 -12.025 1.00 94.69 83 PRO A O 1
ATOM 655 N N . LYS A 1 84 ? 8.182 -8.202 -11.224 1.00 95.75 84 LYS A N 1
ATOM 656 C CA . LYS A 1 84 ? 7.908 -8.822 -12.526 1.00 95.75 84 LYS A CA 1
ATOM 657 C C . LYS A 1 84 ? 6.406 -8.881 -12.760 1.00 95.75 84 LYS A C 1
ATOM 659 O O . LYS A 1 84 ? 5.643 -9.182 -11.845 1.00 95.75 84 LYS A O 1
ATOM 664 N N . LEU A 1 85 ? 5.988 -8.634 -13.999 1.00 97.06 85 LEU A N 1
ATOM 665 C CA . LEU A 1 85 ? 4.584 -8.771 -14.382 1.00 97.06 85 LEU A CA 1
ATOM 666 C C . LEU A 1 85 ? 4.126 -10.232 -14.249 1.00 97.06 85 LEU A C 1
ATOM 668 O O . LEU A 1 85 ? 4.797 -11.139 -14.741 1.00 97.06 85 LEU A O 1
ATOM 672 N N . GLY A 1 86 ? 2.968 -10.449 -13.630 1.00 97.44 86 GLY A N 1
ATOM 673 C CA . GLY A 1 86 ? 2.350 -11.759 -13.414 1.00 97.44 86 GLY A CA 1
ATOM 674 C C . GLY A 1 86 ? 2.819 -12.503 -12.161 1.00 97.44 86 GLY A C 1
ATOM 675 O O . GLY A 1 86 ? 2.512 -13.685 -12.031 1.00 97.44 86 GLY A O 1
ATOM 676 N N . TYR A 1 87 ? 3.564 -11.849 -11.266 1.00 97.44 87 TYR A N 1
ATOM 677 C CA . TYR A 1 87 ? 4.097 -12.443 -10.031 1.00 97.44 87 TYR A CA 1
ATOM 678 C C . TYR A 1 87 ? 3.342 -11.988 -8.767 1.00 97.44 87 TYR A C 1
ATOM 680 O O . TYR A 1 87 ? 3.787 -12.246 -7.648 1.00 97.44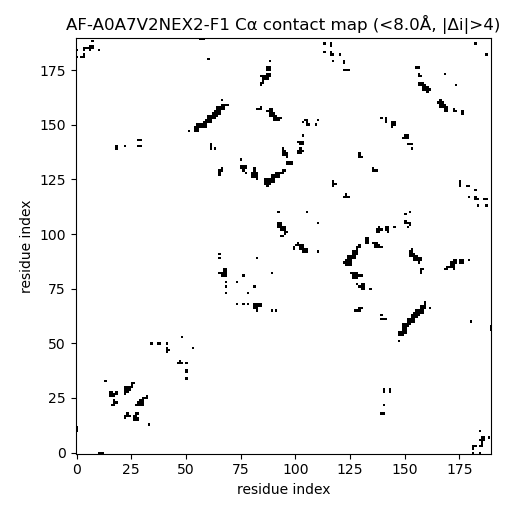 87 TYR A O 1
ATOM 688 N N . GLY A 1 88 ? 2.178 -11.355 -8.937 1.00 97.88 88 GLY A N 1
ATOM 689 C CA . GLY A 1 88 ? 1.298 -10.931 -7.853 1.00 97.88 88 GLY A CA 1
ATOM 690 C C . GLY A 1 88 ? 1.535 -9.491 -7.402 1.00 97.88 88 GLY A C 1
ATOM 691 O O . GLY A 1 88 ? 2.335 -8.756 -7.992 1.00 97.88 88 GLY A O 1
ATOM 692 N N . ILE A 1 89 ? 0.827 -9.084 -6.343 1.00 98.38 89 ILE A N 1
ATOM 693 C CA . ILE A 1 89 ? 0.923 -7.722 -5.802 1.00 98.38 89 ILE A CA 1
ATOM 694 C C . ILE A 1 89 ? 2.348 -7.435 -5.317 1.00 98.38 89 ILE A C 1
ATOM 696 O O . ILE A 1 89 ? 2.989 -8.261 -4.665 1.00 98.38 89 ILE A O 1
ATOM 700 N N . VAL A 1 90 ? 2.848 -6.246 -5.619 1.00 97.81 90 VAL A N 1
ATOM 701 C CA . VAL A 1 90 ? 4.151 -5.784 -5.159 1.00 97.81 90 VAL A CA 1
ATOM 702 C C . VAL A 1 90 ? 3.998 -5.178 -3.775 1.00 97.81 90 VAL A C 1
ATOM 704 O O . VAL A 1 90 ? 3.161 -4.304 -3.576 1.00 97.81 90 VAL A O 1
ATOM 707 N N . LEU A 1 91 ? 4.813 -5.631 -2.827 1.00 96.94 91 LEU A N 1
ATOM 708 C CA . LEU A 1 91 ? 5.008 -4.981 -1.539 1.00 96.94 91 LEU A CA 1
ATOM 709 C C . LEU A 1 91 ? 6.300 -4.173 -1.585 1.00 96.94 91 LEU A C 1
ATOM 711 O O . LEU A 1 91 ? 7.377 -4.734 -1.810 1.00 96.94 91 LEU A O 1
ATOM 715 N N . VAL A 1 92 ? 6.195 -2.873 -1.332 1.00 94.06 92 VAL A N 1
ATOM 716 C CA . VAL A 1 92 ? 7.330 -1.955 -1.377 1.00 94.06 92 VAL A CA 1
ATOM 717 C C . VAL A 1 92 ? 7.593 -1.443 0.030 1.00 94.06 92 VAL A C 1
ATOM 719 O O . VAL A 1 92 ? 6.809 -0.698 0.608 1.00 94.06 92 VAL A O 1
ATOM 722 N N . LYS A 1 93 ? 8.699 -1.893 0.627 1.00 90.25 93 LYS A N 1
ATOM 723 C CA . LYS A 1 93 ? 9.015 -1.546 2.019 1.00 90.25 93 LYS A CA 1
ATOM 724 C C . LYS A 1 93 ? 9.392 -0.067 2.169 1.00 90.25 93 LYS A C 1
ATOM 726 O O . LYS A 1 93 ? 9.141 0.501 3.228 1.00 90.25 93 LYS A O 1
ATOM 731 N N . TYR A 1 94 ? 10.022 0.510 1.146 1.00 85.38 94 TYR A N 1
ATOM 732 C CA . TYR A 1 94 ? 10.433 1.912 1.078 1.00 85.38 94 TYR A CA 1
ATOM 733 C C . TYR A 1 94 ? 10.566 2.372 -0.383 1.00 85.38 94 TYR A C 1
ATOM 735 O O . TYR A 1 94 ? 10.970 1.600 -1.252 1.00 85.38 94 TYR A O 1
ATOM 743 N N . THR A 1 95 ? 10.280 3.647 -0.640 1.00 75.00 95 THR A N 1
ATOM 744 C CA . THR A 1 95 ? 10.340 4.308 -1.959 1.00 75.00 95 THR A CA 1
ATOM 745 C C . THR A 1 95 ? 11.064 5.649 -1.818 1.00 75.00 95 THR A C 1
ATOM 747 O O . THR A 1 95 ? 10.435 6.696 -1.761 1.00 75.00 95 THR A O 1
ATOM 750 N N . GLY A 1 96 ? 12.388 5.650 -1.638 1.00 75.88 96 GLY A N 1
ATOM 751 C CA . GLY A 1 96 ? 13.135 6.873 -1.299 1.00 75.88 96 GLY A CA 1
ATOM 752 C C . GLY A 1 96 ? 14.316 7.164 -2.216 1.00 75.88 96 GLY A C 1
ATOM 753 O O . GLY A 1 96 ? 14.655 6.373 -3.090 1.00 75.88 96 GLY A O 1
ATOM 754 N N . VAL A 1 97 ? 14.973 8.299 -1.972 1.00 73.38 97 VAL A N 1
ATOM 755 C CA . VAL A 1 97 ? 16.205 8.728 -2.663 1.00 73.38 97 VAL A CA 1
ATOM 756 C C . VAL A 1 97 ? 17.404 8.716 -1.727 1.00 73.38 97 VAL A C 1
ATOM 758 O O . VAL A 1 97 ? 17.237 8.907 -0.525 1.00 73.38 97 VAL A O 1
ATOM 761 N N . ARG A 1 98 ? 18.624 8.577 -2.266 1.00 68.56 98 ARG A N 1
ATOM 762 C CA . ARG A 1 98 ? 19.882 8.844 -1.536 1.00 68.56 98 ARG A CA 1
ATOM 763 C C . ARG A 1 98 ? 19.954 8.146 -0.171 1.00 68.56 98 ARG A C 1
ATOM 765 O O . ARG A 1 98 ? 20.229 8.779 0.845 1.00 68.56 98 ARG A O 1
ATOM 772 N N . GLY A 1 99 ? 19.633 6.852 -0.140 1.00 59.50 99 GLY A N 1
ATOM 773 C CA . GLY A 1 99 ? 19.564 6.083 1.105 1.00 59.50 99 GLY A CA 1
ATOM 774 C C . GLY A 1 99 ? 18.270 6.295 1.902 1.00 59.50 99 GLY A C 1
ATOM 775 O O . GLY A 1 99 ? 18.331 6.513 3.107 1.00 59.50 99 GLY A O 1
ATOM 776 N N . LYS A 1 100 ? 17.107 6.175 1.239 1.00 74.50 100 LYS A N 1
ATOM 777 C CA . LYS A 1 100 ? 15.750 6.201 1.836 1.00 74.50 100 LYS A CA 1
ATOM 778 C C . LYS A 1 100 ? 15.263 7.564 2.355 1.00 74.50 100 LYS A C 1
ATOM 780 O O . LYS A 1 100 ? 14.357 7.626 3.178 1.00 74.50 100 LYS A O 1
ATOM 785 N N . SER A 1 101 ? 15.819 8.670 1.881 1.00 63.59 101 SER A N 1
ATOM 786 C CA . SER A 1 101 ? 15.282 9.993 2.206 1.00 63.59 101 SER A CA 1
ATOM 787 C C . SER A 1 101 ? 13.914 10.217 1.546 1.00 63.59 101 SER A C 1
ATOM 789 O O . SER A 1 101 ? 13.680 9.755 0.426 1.00 63.59 101 SER A O 1
ATOM 791 N N . GLY A 1 102 ? 13.024 10.937 2.238 1.00 72.81 102 GLY A N 1
ATOM 792 C CA . GLY A 1 102 ? 11.733 11.395 1.707 1.00 72.81 102 GLY A CA 1
ATOM 793 C C . GLY A 1 102 ? 10.615 10.347 1.618 1.00 72.81 102 GLY A C 1
ATOM 794 O O . GLY A 1 102 ? 9.608 10.619 0.965 1.00 72.81 102 GLY A O 1
ATOM 795 N N . THR A 1 103 ? 10.769 9.185 2.263 1.00 79.81 103 THR A N 1
ATOM 796 C CA . THR A 1 103 ? 9.828 8.052 2.197 1.00 79.81 103 THR A CA 1
ATOM 797 C C . THR A 1 103 ? 9.444 7.526 3.581 1.00 79.81 103 THR A C 1
ATOM 799 O O . THR A 1 103 ? 10.093 7.849 4.575 1.00 79.81 103 THR A O 1
ATOM 802 N N . SER A 1 104 ? 8.406 6.692 3.644 1.00 85.06 104 SER A N 1
ATOM 803 C CA . SER A 1 104 ? 8.141 5.832 4.800 1.00 85.06 104 SER A CA 1
ATOM 804 C C . SER A 1 104 ? 8.873 4.500 4.660 1.00 85.06 104 SER A C 1
ATOM 806 O O . SER A 1 104 ? 8.970 3.954 3.563 1.00 85.06 104 SER A O 1
ATOM 808 N N . GLU A 1 105 ? 9.327 3.935 5.778 1.00 88.56 105 GLU A N 1
ATOM 809 C CA . GLU A 1 105 ? 9.787 2.548 5.834 1.00 88.56 105 GLU A CA 1
ATOM 810 C C . GLU A 1 105 ? 8.857 1.736 6.737 1.00 88.56 105 GLU A C 1
ATOM 812 O O . GLU A 1 105 ? 8.751 2.002 7.934 1.00 88.56 105 GLU A O 1
ATOM 817 N N . ALA A 1 106 ? 8.198 0.723 6.172 1.00 91.12 106 ALA A N 1
ATOM 818 C CA . ALA A 1 106 ? 7.360 -0.174 6.960 1.00 91.12 106 ALA A CA 1
ATOM 819 C C . ALA A 1 106 ? 8.206 -0.958 7.981 1.00 91.12 106 ALA A C 1
ATOM 821 O O . ALA A 1 106 ? 9.268 -1.497 7.642 1.00 91.12 106 ALA A O 1
ATOM 822 N N . SER A 1 107 ? 7.723 -1.082 9.223 1.00 93.25 107 SER A N 1
ATOM 823 C CA . SER A 1 107 ? 8.406 -1.886 10.244 1.00 93.25 107 SER A CA 1
ATOM 824 C C . SER A 1 107 ? 8.479 -3.362 9.842 1.00 93.25 107 SER A C 1
ATOM 826 O O . SER A 1 107 ? 7.644 -3.874 9.087 1.00 93.25 107 SER A O 1
ATOM 828 N N . ALA A 1 108 ? 9.484 -4.073 10.357 1.00 93.88 108 ALA A N 1
ATOM 829 C CA . ALA A 1 108 ? 9.649 -5.495 10.066 1.00 93.88 108 ALA A CA 1
ATOM 830 C C . ALA A 1 108 ? 8.461 -6.319 10.590 1.00 93.88 108 ALA A C 1
ATOM 832 O O . ALA A 1 108 ? 8.013 -7.255 9.926 1.00 93.88 108 ALA A O 1
ATOM 833 N N . GLU A 1 109 ? 7.918 -5.938 11.746 1.00 95.00 109 GLU A N 1
ATOM 834 C CA . GLU A 1 109 ? 6.758 -6.558 12.377 1.00 95.00 109 GLU A CA 1
ATOM 835 C C . GLU A 1 109 ? 5.507 -6.389 11.514 1.00 95.00 109 GLU A C 1
ATOM 837 O O . GLU A 1 109 ? 4.816 -7.370 11.230 1.00 95.00 109 GLU A O 1
ATOM 842 N N . PHE A 1 110 ? 5.228 -5.164 11.055 1.00 96.06 110 PHE A N 1
ATOM 843 C CA . PHE A 1 110 ? 4.053 -4.889 10.233 1.00 96.06 110 PHE A CA 1
ATOM 844 C C . PHE A 1 110 ? 4.150 -5.592 8.878 1.00 96.06 110 PHE A C 1
ATOM 846 O O . PHE A 1 110 ? 3.224 -6.296 8.471 1.00 96.06 110 PHE A O 1
ATOM 853 N N . PHE A 1 111 ? 5.314 -5.515 8.228 1.00 96.38 111 PHE A N 1
ATOM 854 C CA . PHE A 1 111 ? 5.582 -6.237 6.987 1.00 96.38 111 PHE A CA 1
ATOM 855 C C . PHE A 1 111 ? 5.414 -7.757 7.155 1.00 96.38 111 PHE A C 1
ATOM 857 O O . PHE A 1 111 ? 4.807 -8.424 6.315 1.00 96.38 111 PHE A O 1
ATOM 864 N N . GLY A 1 112 ? 5.895 -8.316 8.270 1.00 97.00 112 GLY A N 1
ATOM 865 C CA . GLY A 1 112 ? 5.718 -9.725 8.621 1.00 97.00 112 GLY A CA 1
ATOM 866 C C . GLY A 1 112 ? 4.249 -10.128 8.767 1.00 97.00 112 GLY A C 1
ATOM 867 O O . GLY A 1 112 ? 3.846 -11.165 8.232 1.00 97.00 112 GLY A O 1
ATOM 868 N N . LYS A 1 113 ? 3.430 -9.291 9.420 1.00 97.00 113 LYS A N 1
ATOM 869 C CA . LYS A 1 113 ? 1.980 -9.513 9.551 1.00 97.00 113 LYS A CA 1
ATOM 870 C C . LYS A 1 113 ? 1.284 -9.545 8.190 1.00 97.00 113 LYS A C 1
ATOM 872 O O . LYS A 1 113 ? 0.518 -10.473 7.935 1.00 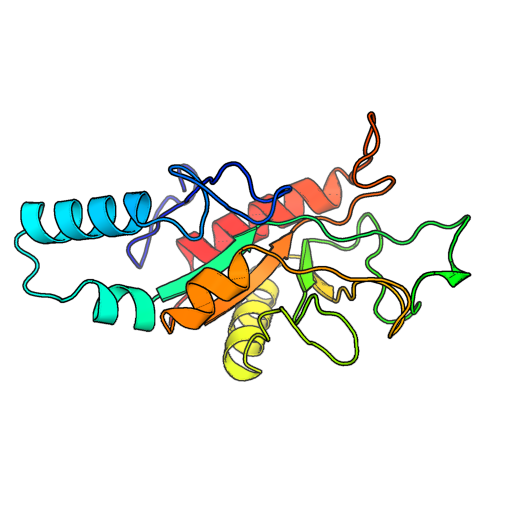97.00 113 LYS A O 1
ATOM 877 N N . ILE A 1 114 ? 1.591 -8.602 7.293 1.00 97.62 114 ILE A N 1
ATOM 878 C CA . ILE A 1 114 ? 1.012 -8.567 5.937 1.00 97.62 114 ILE A CA 1
ATOM 879 C C . ILE A 1 114 ? 1.422 -9.798 5.123 1.00 97.62 114 ILE A C 1
ATOM 881 O O . ILE A 1 114 ? 0.570 -10.470 4.542 1.00 97.62 114 ILE A O 1
ATOM 885 N N . ARG A 1 115 ? 2.709 -10.168 5.143 1.00 97.12 115 ARG A N 1
ATOM 886 C CA . ARG A 1 115 ? 3.198 -11.380 4.464 1.00 97.12 115 ARG A CA 1
ATOM 887 C C . ARG A 1 115 ? 2.502 -12.640 4.952 1.00 97.12 115 ARG A C 1
ATOM 889 O O . ARG A 1 115 ? 2.135 -13.494 4.145 1.00 97.12 115 ARG A O 1
ATOM 896 N N . ASN A 1 116 ? 2.342 -12.774 6.267 1.00 97.56 116 ASN A N 1
ATOM 897 C CA . ASN A 1 116 ? 1.665 -13.922 6.850 1.00 97.56 116 ASN A CA 1
ATOM 898 C C . ASN A 1 116 ? 0.180 -13.943 6.465 1.00 97.56 116 ASN A C 1
ATOM 900 O O . ASN A 1 116 ? -0.323 -14.989 6.059 1.00 97.56 116 ASN A O 1
ATOM 904 N N . LEU A 1 117 ? -0.495 -12.789 6.505 1.00 97.31 117 LEU A N 1
ATOM 905 C CA . LEU A 1 117 ? -1.883 -12.661 6.072 1.00 97.31 117 LEU A CA 1
ATOM 906 C C . LEU A 1 117 ? -2.063 -13.119 4.619 1.00 97.31 117 LEU A C 1
ATOM 908 O O . LEU A 1 117 ? -2.950 -13.925 4.336 1.00 97.31 117 LEU A O 1
ATOM 912 N N . PHE A 1 118 ? -1.222 -12.641 3.702 1.00 97.75 118 PHE A N 1
ATOM 913 C CA . PHE A 1 118 ? -1.302 -13.006 2.286 1.00 97.75 118 PHE A CA 1
ATOM 914 C C . PHE A 1 118 ? -1.004 -14.488 2.068 1.00 97.75 118 PHE A C 1
ATOM 916 O O . PHE A 1 118 ? -1.783 -15.177 1.409 1.00 97.75 118 PHE A O 1
ATOM 923 N N . LYS A 1 119 ? 0.039 -15.018 2.721 1.00 97.31 119 LYS A N 1
ATOM 924 C CA . LYS A 1 119 ? 0.383 -16.446 2.675 1.00 97.31 119 LYS A CA 1
ATOM 925 C C . LYS A 1 119 ? -0.775 -17.335 3.134 1.00 97.31 119 LYS A C 1
ATOM 927 O O . LYS A 1 119 ? -1.090 -18.313 2.466 1.00 97.31 119 LYS A O 1
ATOM 932 N N . GLN A 1 120 ? -1.417 -17.006 4.255 1.00 97.44 120 GLN A N 1
ATOM 933 C CA . GLN A 1 120 ? -2.527 -17.791 4.810 1.00 97.44 120 GLN A CA 1
ATOM 934 C C . GLN A 1 120 ? -3.787 -17.769 3.935 1.00 97.44 120 GLN A C 1
ATOM 936 O O . GLN A 1 120 ? -4.642 -18.639 4.073 1.00 97.44 120 GLN A O 1
ATOM 941 N N . ASN A 1 121 ? -3.912 -16.781 3.049 1.00 96.75 121 ASN A N 1
ATOM 942 C CA . ASN A 1 121 ? -5.084 -16.593 2.199 1.00 96.75 121 ASN A CA 1
ATOM 943 C C . ASN A 1 121 ? -4.806 -16.860 0.716 1.00 96.75 121 ASN A C 1
ATOM 945 O O . ASN A 1 121 ? -5.675 -16.593 -0.109 1.00 96.75 121 ASN A O 1
ATOM 949 N N . GLY A 1 122 ? -3.625 -17.390 0.383 1.00 97.69 122 GLY A N 1
ATOM 950 C CA . GLY A 1 122 ? -3.265 -17.730 -0.993 1.00 97.69 122 GLY A CA 1
ATOM 951 C C . GLY A 1 122 ? -3.145 -16.521 -1.919 1.00 97.69 122 GLY A C 1
ATOM 952 O O . GLY A 1 122 ? -3.383 -16.667 -3.110 1.00 97.69 122 GLY A O 1
ATOM 953 N N . VAL A 1 123 ? -2.811 -15.344 -1.382 1.00 98.25 123 VAL A N 1
ATOM 954 C CA . VAL A 1 123 ? -2.537 -14.145 -2.182 1.00 98.25 123 VAL A CA 1
ATOM 955 C C . VAL A 1 123 ? -1.085 -14.193 -2.642 1.00 98.25 123 VAL A C 1
ATOM 957 O O . VAL A 1 123 ? -0.170 -14.290 -1.815 1.00 98.25 123 VAL A O 1
ATOM 960 N N . SER A 1 124 ? -0.878 -14.107 -3.952 1.00 98.38 124 SER A N 1
ATOM 961 C CA . SER A 1 124 ? 0.456 -14.063 -4.548 1.00 98.38 124 SER A CA 1
ATOM 962 C C . SER A 1 124 ? 1.029 -12.657 -4.404 1.00 98.38 124 SER A C 1
ATOM 964 O O . SER A 1 124 ? 0.380 -11.672 -4.759 1.00 98.38 124 SER A O 1
ATOM 966 N N . TRP A 1 125 ? 2.251 -12.552 -3.885 1.00 98.06 125 TRP A N 1
ATOM 967 C CA . TRP A 1 125 ? 2.927 -11.274 -3.681 1.00 98.06 125 TRP A CA 1
ATOM 968 C C . TRP A 1 125 ? 4.426 -11.391 -3.951 1.00 98.06 125 TRP A C 1
ATOM 970 O O . TRP A 1 125 ? 5.015 -12.469 -3.847 1.00 98.06 125 TRP A O 1
ATOM 980 N N . GLN A 1 126 ? 5.043 -10.255 -4.249 1.00 97.19 126 GLN A N 1
ATOM 981 C CA . GLN A 1 126 ? 6.472 -10.114 -4.507 1.00 97.19 126 GLN A CA 1
ATOM 982 C C . GLN A 1 126 ? 7.020 -8.850 -3.838 1.00 97.19 126 GLN A C 1
ATOM 984 O O . GLN A 1 126 ? 6.261 -7.965 -3.447 1.00 97.19 126 GLN A O 1
ATOM 989 N N . ILE A 1 127 ? 8.340 -8.773 -3.682 1.00 94.31 127 ILE A N 1
ATOM 990 C CA . ILE A 1 127 ? 9.013 -7.554 -3.216 1.00 94.31 127 ILE A CA 1
ATOM 991 C C . ILE A 1 127 ? 9.267 -6.649 -4.420 1.00 94.31 127 ILE A C 1
ATOM 993 O O . ILE A 1 127 ? 9.539 -7.142 -5.514 1.00 94.31 127 ILE A O 1
ATOM 997 N N . GLY A 1 128 ? 9.182 -5.339 -4.201 1.00 89.06 128 GLY A N 1
ATOM 998 C CA . GLY A 1 128 ? 9.635 -4.344 -5.160 1.00 89.06 128 GLY A CA 1
ATOM 999 C C . GLY A 1 128 ? 10.547 -3.303 -4.538 1.00 89.06 128 GLY A C 1
ATOM 1000 O O . GLY A 1 128 ? 10.296 -2.835 -3.429 1.00 89.06 128 GLY A O 1
ATOM 1001 N N . GLU A 1 129 ? 11.563 -2.912 -5.296 1.00 83.12 129 GLU A N 1
ATOM 1002 C CA . GLU A 1 129 ? 12.333 -1.689 -5.098 1.00 83.12 129 GLU A CA 1
ATOM 1003 C C . GLU A 1 129 ? 12.222 -0.783 -6.326 1.00 83.12 129 GLU A C 1
ATOM 1005 O O . GLU A 1 129 ? 12.051 -1.239 -7.461 1.00 83.12 129 GLU A O 1
ATOM 1010 N N . LEU A 1 130 ? 12.329 0.524 -6.093 1.00 75.19 130 LEU A N 1
ATOM 1011 C CA . LEU A 1 130 ? 12.250 1.532 -7.143 1.00 75.19 130 LEU A CA 1
ATOM 1012 C C . LEU A 1 130 ? 13.632 1.744 -7.783 1.00 75.19 130 LEU A C 1
ATOM 1014 O O . LEU A 1 130 ? 14.338 2.702 -7.478 1.00 75.19 130 LEU A O 1
ATOM 1018 N N . GLY A 1 131 ? 14.017 0.825 -8.671 1.00 70.81 131 GLY A N 1
ATOM 1019 C CA . GLY A 1 131 ? 15.298 0.881 -9.385 1.00 70.81 131 GLY A CA 1
ATOM 1020 C C . GLY A 1 131 ? 16.504 0.483 -8.529 1.00 70.81 131 GLY A C 1
ATOM 1021 O O . GLY A 1 131 ? 16.360 0.017 -7.401 1.00 70.81 131 GLY A O 1
ATOM 1022 N N . LYS A 1 132 ? 17.722 0.631 -9.072 1.00 73.69 132 LYS A N 1
ATOM 1023 C CA . LYS A 1 132 ? 18.938 0.510 -8.247 1.00 73.69 132 LYS A CA 1
ATOM 1024 C C . LYS A 1 132 ? 19.074 1.719 -7.326 1.00 73.69 132 LYS A C 1
ATOM 1026 O O . LYS A 1 132 ? 18.571 2.804 -7.624 1.00 73.69 132 LYS A O 1
ATOM 1031 N N . VAL A 1 133 ? 19.847 1.544 -6.255 1.00 68.06 133 VAL A N 1
ATOM 1032 C CA . VAL A 1 133 ? 20.259 2.641 -5.370 1.00 68.06 133 VAL A CA 1
ATOM 1033 C C . VAL A 1 133 ? 20.797 3.812 -6.206 1.00 68.06 133 VAL A C 1
ATOM 1035 O O . VAL A 1 133 ? 21.607 3.611 -7.110 1.00 68.06 133 VAL A O 1
ATOM 1038 N N . ASP A 1 134 ? 20.299 5.018 -5.919 1.00 61.34 134 ASP A N 1
ATOM 1039 C CA . ASP A 1 134 ? 20.641 6.296 -6.568 1.00 61.34 134 ASP A CA 1
ATOM 1040 C C . ASP A 1 134 ? 20.275 6.438 -8.054 1.00 61.34 134 ASP A C 1
ATOM 1042 O O . ASP A 1 134 ? 20.594 7.449 -8.679 1.00 61.34 134 ASP A O 1
ATOM 1046 N N . GLN A 1 135 ? 19.566 5.465 -8.625 1.00 67.19 135 GLN A N 1
ATOM 1047 C CA . GLN A 1 135 ? 19.153 5.512 -10.026 1.00 67.19 135 GLN A CA 1
ATOM 1048 C C . GLN A 1 135 ? 17.855 6.297 -10.242 1.00 67.19 135 GLN A C 1
ATOM 1050 O O . GLN A 1 135 ? 17.600 6.788 -11.340 1.00 67.19 135 GLN A O 1
ATOM 1055 N N . GLY A 1 136 ? 17.055 6.436 -9.188 1.00 64.50 136 GLY A N 1
ATOM 1056 C CA . GLY A 1 136 ? 15.793 7.151 -9.206 1.00 64.50 136 GLY A CA 1
ATOM 1057 C C . GLY A 1 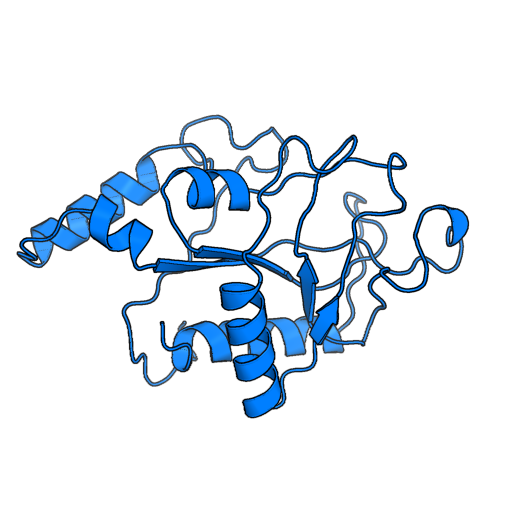136 ? 15.372 7.600 -7.816 1.00 64.50 136 GLY A C 1
ATOM 1058 O O . GLY A 1 136 ? 16.082 7.416 -6.824 1.00 64.50 136 GLY A O 1
ATOM 1059 N N . GLY A 1 137 ? 14.203 8.223 -7.777 1.00 61.97 137 GLY A N 1
ATOM 1060 C CA . GLY A 1 137 ? 13.572 8.693 -6.565 1.00 61.97 137 GLY A CA 1
ATOM 1061 C C . GLY A 1 137 ? 12.080 8.528 -6.622 1.00 61.97 137 GLY A C 1
ATOM 1062 O O . GLY A 1 137 ? 11.479 8.801 -7.653 1.00 61.97 137 GLY A O 1
ATOM 1063 N N . GLY A 1 138 ? 11.514 8.084 -5.511 1.00 73.31 138 GLY A N 1
ATOM 1064 C CA . GLY A 1 138 ? 10.077 8.027 -5.321 1.00 73.31 138 GLY A CA 1
ATOM 1065 C C . GLY A 1 138 ? 9.688 8.698 -4.016 1.00 73.31 138 GLY A C 1
ATOM 1066 O O . GLY A 1 138 ? 10.490 9.372 -3.361 1.00 73.31 138 GLY A O 1
ATOM 1067 N N . GLY A 1 139 ? 8.442 8.473 -3.646 1.00 75.00 139 GLY A N 1
ATOM 1068 C CA . GLY A 1 139 ? 7.896 8.860 -2.365 1.00 75.00 139 GLY A CA 1
ATOM 1069 C C . GLY A 1 139 ? 6.397 8.944 -2.508 1.00 75.00 139 GLY A C 1
ATOM 1070 O O . GLY A 1 139 ? 5.907 9.860 -3.149 1.00 75.00 139 GLY A O 1
ATOM 1071 N N . THR A 1 140 ? 5.697 8.000 -1.900 1.00 83.81 140 THR A N 1
ATOM 1072 C CA . THR A 1 140 ? 4.244 7.899 -2.002 1.00 83.81 140 THR A CA 1
ATOM 1073 C C . THR A 1 140 ? 3.563 8.736 -0.918 1.00 83.81 140 THR A C 1
ATOM 1075 O O . THR A 1 140 ? 4.200 9.339 -0.039 1.00 83.81 140 THR A O 1
ATOM 1078 N N . VAL A 1 141 ? 2.230 8.708 -0.909 1.00 89.69 141 VAL A N 1
ATOM 1079 C CA . VAL A 1 141 ? 1.420 9.271 0.181 1.00 89.69 141 VAL A CA 1
ATOM 1080 C C . VAL A 1 141 ? 1.620 8.571 1.529 1.00 89.69 141 VAL A C 1
ATOM 1082 O O . VAL A 1 141 ? 1.222 9.129 2.553 1.00 89.69 141 VAL A O 1
ATOM 1085 N N . ALA A 1 142 ? 2.242 7.385 1.568 1.00 90.25 142 ALA A N 1
ATOM 1086 C CA . ALA A 1 142 ? 2.407 6.587 2.783 1.00 90.25 142 ALA A CA 1
ATOM 1087 C C . ALA A 1 142 ? 3.080 7.361 3.925 1.00 90.25 142 ALA A C 1
ATOM 1089 O O . ALA A 1 142 ? 2.662 7.253 5.081 1.00 90.25 142 ALA A O 1
ATOM 1090 N N . LYS A 1 143 ? 4.062 8.213 3.598 1.00 90.12 143 LYS A N 1
ATOM 1091 C CA . LYS A 1 143 ? 4.780 9.047 4.574 1.00 90.12 143 LYS A CA 1
ATOM 1092 C C . LYS A 1 143 ? 3.860 9.961 5.382 1.00 90.12 143 LYS A C 1
ATOM 1094 O O . LYS A 1 143 ? 4.053 10.079 6.584 1.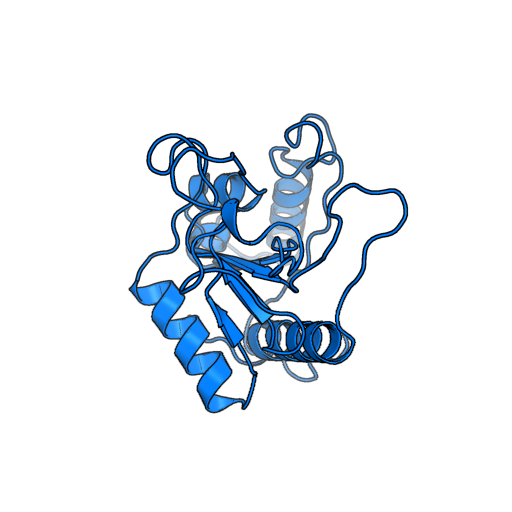00 90.12 143 LYS A O 1
ATOM 1099 N N . PHE A 1 144 ? 2.818 10.530 4.771 1.00 91.75 144 PHE A N 1
ATOM 1100 C CA . PHE A 1 144 ? 1.913 11.455 5.462 1.00 91.75 144 PHE A CA 1
ATOM 1101 C C . PHE A 1 144 ? 1.060 10.751 6.519 1.00 91.75 144 PHE A C 1
ATOM 1103 O O . PHE A 1 144 ? 0.673 11.359 7.512 1.00 91.75 144 PHE A O 1
ATOM 1110 N N . PHE A 1 145 ? 0.776 9.463 6.327 1.00 92.62 145 PHE A N 1
ATOM 1111 C CA . PHE A 1 145 ? 0.078 8.649 7.319 1.00 92.62 145 PHE A CA 1
ATOM 1112 C C . PHE A 1 145 ? 1.030 8.118 8.391 1.00 92.62 145 PHE A C 1
ATOM 1114 O O . PHE A 1 145 ? 0.670 8.089 9.566 1.00 92.62 145 PHE A O 1
ATOM 1121 N N . ALA A 1 146 ? 2.250 7.740 8.002 1.00 91.50 146 ALA A N 1
ATOM 1122 C CA . ALA A 1 146 ? 3.285 7.314 8.939 1.00 91.50 146 ALA A CA 1
ATOM 1123 C C . ALA A 1 146 ? 3.702 8.453 9.892 1.00 91.50 146 ALA A C 1
ATOM 1125 O O . ALA A 1 146 ? 3.902 8.211 11.078 1.00 91.50 146 ALA A O 1
ATOM 1126 N N . GLU A 1 147 ? 3.748 9.702 9.408 1.00 91.56 147 GLU A N 1
ATOM 1127 C CA . GLU A 1 147 ? 3.966 10.914 10.219 1.00 91.56 147 GLU A CA 1
ATOM 1128 C C . GLU A 1 147 ? 2.923 11.087 11.337 1.00 91.56 147 GLU A C 1
ATOM 1130 O O . GLU A 1 147 ? 3.216 11.700 12.361 1.00 91.56 147 GLU A O 1
ATOM 1135 N N . LEU A 1 148 ? 1.721 10.530 11.159 1.00 91.69 148 LEU A N 1
ATOM 1136 C CA . LEU A 1 148 ? 0.634 10.555 12.142 1.00 91.69 148 LEU A CA 1
ATOM 1137 C C . LEU A 1 148 ? 0.611 9.308 13.046 1.00 91.69 148 LEU A C 1
ATOM 1139 O O . LEU A 1 148 ? -0.333 9.129 13.808 1.00 91.69 148 LEU A O 1
ATOM 1143 N N . GLY A 1 149 ? 1.614 8.430 12.947 1.00 91.50 149 GLY A N 1
ATOM 1144 C CA . GLY A 1 149 ? 1.750 7.241 13.793 1.00 91.50 149 GLY A CA 1
ATOM 1145 C C . GLY A 1 149 ? 1.035 5.985 13.285 1.00 91.50 149 GLY A C 1
ATOM 1146 O O . GLY A 1 149 ? 1.035 4.971 13.980 1.00 91.50 149 GLY A O 1
ATOM 1147 N N . ALA A 1 150 ? 0.442 6.009 12.086 1.00 93.50 150 ALA A N 1
ATOM 1148 C CA . ALA A 1 150 ? -0.182 4.818 11.510 1.00 93.50 150 ALA A CA 1
ATOM 1149 C C . ALA A 1 150 ? 0.857 3.785 11.039 1.00 93.50 150 ALA A C 1
ATOM 1151 O O . ALA A 1 150 ? 1.954 4.129 10.592 1.00 93.50 150 ALA A O 1
ATOM 1152 N N . TRP A 1 151 ? 0.474 2.505 11.036 1.00 95.50 151 TRP A N 1
ATOM 1153 C CA . TRP A 1 151 ? 1.264 1.447 10.403 1.00 95.50 151 TRP A CA 1
ATOM 1154 C C . TRP A 1 151 ? 0.975 1.425 8.905 1.00 95.50 151 TRP A C 1
ATOM 1156 O O . TRP A 1 151 ? -0.150 1.120 8.508 1.00 95.50 151 TRP A O 1
ATOM 1166 N N . VAL A 1 152 ? 1.969 1.735 8.071 1.00 95.19 152 VAL A N 1
ATOM 1167 C CA . VAL A 1 152 ? 1.776 1.897 6.622 1.00 95.19 152 VAL A CA 1
ATOM 1168 C C . VAL A 1 152 ? 2.744 1.025 5.832 1.00 95.19 152 VAL A C 1
ATOM 1170 O O . VAL A 1 152 ? 3.902 0.860 6.214 1.00 95.19 152 VAL A O 1
ATOM 1173 N N . LEU A 1 153 ? 2.258 0.454 4.732 1.00 96.19 153 LEU A N 1
ATOM 1174 C CA . LEU A 1 153 ? 3.051 -0.285 3.755 1.00 96.19 153 LEU A CA 1
ATOM 1175 C C . LEU A 1 153 ? 2.543 0.036 2.350 1.00 96.19 153 LEU A C 1
ATOM 1177 O O . LEU A 1 153 ? 1.342 -0.077 2.103 1.00 96.19 153 LEU A O 1
ATOM 1181 N N . ASP A 1 154 ? 3.445 0.395 1.440 1.00 96.00 154 ASP A N 1
ATOM 1182 C CA . ASP A 1 154 ? 3.109 0.551 0.026 1.00 96.00 154 ASP A CA 1
ATOM 1183 C C . ASP A 1 154 ? 2.865 -0.815 -0.621 1.00 96.00 154 ASP A C 1
ATOM 1185 O O . ASP A 1 154 ? 3.645 -1.764 -0.454 1.00 96.00 154 ASP A O 1
ATOM 1189 N N . ALA A 1 155 ? 1.750 -0.927 -1.339 1.00 96.88 155 ALA A N 1
ATOM 1190 C CA . ALA A 1 155 ? 1.350 -2.160 -1.989 1.00 96.88 155 ALA A CA 1
ATOM 1191 C C . ALA A 1 155 ? 0.472 -1.911 -3.217 1.00 96.88 155 ALA A C 1
ATOM 1193 O O . ALA A 1 155 ? -0.613 -1.346 -3.094 1.00 96.88 155 ALA A O 1
ATOM 1194 N N . GLY A 1 156 ? 0.860 -2.449 -4.371 1.00 97.31 156 GLY A N 1
ATOM 1195 C CA . GLY A 1 156 ? 0.064 -2.370 -5.596 1.00 97.31 156 GLY A CA 1
ATOM 1196 C C . GLY A 1 156 ? 0.662 -3.170 -6.752 1.00 97.31 156 GLY A C 1
ATOM 1197 O O . GLY A 1 156 ? 1.628 -3.909 -6.559 1.00 97.31 156 GLY A O 1
ATOM 1198 N N . PRO A 1 157 ? 0.043 -3.142 -7.940 1.00 97.81 157 PRO A N 1
ATOM 1199 C CA . PRO A 1 157 ? 0.506 -3.928 -9.073 1.00 97.81 157 PRO A CA 1
ATOM 1200 C C . PRO A 1 157 ? 1.763 -3.305 -9.692 1.00 97.81 157 PRO A C 1
ATOM 1202 O O . PRO A 1 157 ? 2.004 -2.102 -9.592 1.00 97.81 157 PRO A O 1
ATOM 1205 N N . ALA A 1 158 ? 2.554 -4.131 -10.374 1.00 96.75 158 ALA A N 1
ATOM 1206 C CA . ALA A 1 158 ? 3.662 -3.639 -11.179 1.00 96.75 158 ALA A CA 1
ATOM 1207 C C . ALA A 1 158 ? 3.152 -3.151 -12.547 1.00 96.75 158 ALA A C 1
ATOM 1209 O O . ALA A 1 158 ? 2.306 -3.808 -13.162 1.00 96.75 158 ALA A O 1
ATOM 1210 N N . VAL A 1 159 ? 3.694 -2.039 -13.045 1.00 97.06 159 VAL A N 1
ATOM 1211 C CA . VAL A 1 159 ? 3.351 -1.457 -14.350 1.00 97.06 159 VAL A CA 1
ATOM 1212 C C . VAL A 1 159 ? 4.589 -1.245 -15.219 1.00 97.06 159 VAL A C 1
ATOM 1214 O O . VAL A 1 159 ? 5.683 -0.972 -14.721 1.00 97.06 159 VAL A O 1
ATOM 1217 N N . LEU A 1 160 ? 4.423 -1.363 -16.537 1.00 95.69 160 LEU A N 1
ATOM 1218 C CA . LEU A 1 160 ? 5.417 -0.928 -17.521 1.00 95.69 160 LEU A CA 1
ATOM 1219 C C . LEU A 1 160 ? 5.000 0.406 -18.136 1.00 95.69 160 LEU A C 1
ATOM 1221 O O . LEU A 1 160 ? 3.823 0.618 -18.428 1.00 95.69 160 LEU A O 1
ATOM 1225 N N . GLY A 1 161 ? 5.992 1.262 -18.392 1.00 93.00 161 GLY A N 1
ATOM 1226 C CA . GLY A 1 161 ? 5.769 2.578 -18.986 1.00 93.00 161 GLY A CA 1
ATOM 1227 C C . GLY A 1 161 ? 5.061 3.547 -18.044 1.00 93.00 161 GLY A C 1
ATOM 1228 O O . GLY A 1 161 ? 4.226 4.308 -18.516 1.00 93.00 161 GLY A O 1
ATOM 1229 N N . MET A 1 162 ? 5.369 3.499 -16.744 1.00 93.12 162 MET A N 1
ATOM 1230 C CA . MET A 1 162 ? 4.794 4.393 -15.733 1.00 93.12 162 MET A CA 1
ATOM 1231 C C . MET A 1 162 ? 4.887 5.866 -16.181 1.00 93.12 162 MET A C 1
ATOM 1233 O O . MET A 1 162 ? 5.938 6.291 -16.667 1.00 93.12 162 MET A O 1
ATOM 1237 N N . HIS A 1 163 ? 3.789 6.611 -16.059 1.00 93.25 163 HIS A N 1
ATOM 1238 C CA . HIS A 1 163 ? 3.571 7.992 -16.526 1.00 93.25 163 HIS A CA 1
ATOM 1239 C C . HIS A 1 163 ? 3.553 8.174 -18.053 1.00 93.25 163 HIS A C 1
ATOM 1241 O O . HIS A 1 163 ? 3.525 9.302 -18.555 1.00 93.25 163 HIS A O 1
ATOM 1247 N N . SER A 1 164 ? 3.553 7.091 -18.830 1.00 95.38 164 SER A N 1
ATOM 1248 C CA . SER A 1 164 ? 3.300 7.189 -20.267 1.00 95.38 164 SER A CA 1
ATOM 1249 C C . SER A 1 164 ? 1.802 7.375 -20.549 1.00 95.38 164 SER A C 1
ATOM 1251 O O . SER A 1 164 ? 0.962 6.979 -19.743 1.00 95.38 164 SER A O 1
ATOM 1253 N N . PRO A 1 165 ? 1.425 7.888 -21.734 1.00 95.75 165 PRO A N 1
ATOM 1254 C CA . PRO A 1 165 ? 0.021 7.926 -22.149 1.00 95.75 165 PRO A CA 1
ATOM 1255 C C . PRO A 1 165 ? -0.650 6.545 -22.263 1.00 95.75 165 PRO A C 1
ATOM 1257 O O . PRO A 1 165 ? -1.865 6.481 -22.449 1.00 95.75 165 PRO A O 1
ATOM 1260 N N . TYR A 1 166 ? 0.121 5.449 -22.225 1.00 95.44 166 TYR A N 1
ATOM 1261 C CA . TYR A 1 166 ? -0.392 4.088 -22.345 1.00 95.44 166 TYR A CA 1
ATOM 1262 C C . TYR A 1 166 ? 0.431 3.095 -21.515 1.00 95.44 166 TYR A C 1
ATOM 1264 O O . TYR A 1 166 ? 1.377 2.469 -21.999 1.00 95.44 166 TYR A O 1
ATOM 1272 N N . GLU A 1 167 ? 0.044 2.950 -20.253 1.00 96.94 167 GLU A N 1
ATOM 1273 C CA . GLU A 1 167 ? 0.675 2.032 -19.308 1.00 96.94 167 GLU A CA 1
ATOM 1274 C C . GLU A 1 167 ? 0.188 0.589 -19.498 1.00 96.94 167 GLU A C 1
ATOM 1276 O O . GLU A 1 167 ? -0.943 0.332 -19.922 1.00 96.94 167 GLU A O 1
ATOM 1281 N N . LEU A 1 168 ? 1.043 -0.376 -19.152 1.00 97.56 168 LEU A N 1
ATOM 1282 C CA . LEU A 1 168 ? 0.711 -1.800 -19.211 1.00 97.56 168 LEU A CA 1
ATOM 1283 C C . LEU A 1 168 ? 0.731 -2.421 -17.819 1.00 97.56 168 LEU A C 1
ATOM 1285 O O . LEU A 1 168 ? 1.692 -2.258 -17.070 1.00 97.56 168 LEU A O 1
ATOM 1289 N N . VAL A 1 169 ? -0.288 -3.226 -17.527 1.00 97.88 169 VAL A N 1
ATOM 1290 C CA . VAL A 1 169 ? -0.414 -4.005 -16.291 1.00 97.88 169 VAL A CA 1
ATOM 1291 C C . VAL A 1 169 ? -0.804 -5.446 -16.615 1.00 97.88 169 VAL A C 1
ATOM 1293 O O . VAL A 1 169 ? -1.520 -5.719 -17.583 1.00 97.88 169 VAL A O 1
ATOM 1296 N N . SER A 1 170 ? -0.342 -6.395 -15.804 1.00 98.44 170 SER A N 1
ATOM 1297 C CA . SER A 1 170 ? -0.773 -7.789 -15.912 1.00 98.44 170 SER A CA 1
ATOM 1298 C C . SER A 1 170 ? -2.189 -7.969 -15.366 1.00 98.44 170 SER A C 1
ATOM 1300 O O . SER A 1 170 ? -2.504 -7.523 -14.263 1.00 98.44 170 SER A O 1
ATOM 1302 N N . LYS A 1 171 ? -3.036 -8.716 -16.086 1.00 98.50 171 LYS A N 1
ATOM 1303 C CA . LYS A 1 171 ? -4.363 -9.113 -15.581 1.00 98.50 171 LYS A CA 1
ATOM 1304 C C . LYS A 1 171 ? -4.271 -9.959 -14.308 1.00 98.50 171 LYS A C 1
ATOM 1306 O O . LYS A 1 171 ? -5.139 -9.848 -13.449 1.00 98.50 171 LYS A O 1
ATOM 1311 N N . ALA A 1 172 ? -3.235 -10.795 -14.202 1.00 98.38 172 ALA A N 1
ATOM 1312 C CA . ALA A 1 172 ? -3.006 -11.617 -13.019 1.00 98.38 172 ALA A CA 1
ATOM 1313 C C . ALA A 1 172 ? -2.650 -10.743 -11.808 1.00 98.38 172 ALA A C 1
ATOM 1315 O O . ALA A 1 172 ? -3.259 -10.903 -10.756 1.00 98.38 172 ALA A O 1
ATOM 1316 N N . ASP A 1 173 ? -1.753 -9.766 -11.981 1.00 98.31 173 ASP A N 1
ATOM 1317 C CA . ASP A 1 173 ? -1.370 -8.856 -10.893 1.00 98.31 173 ASP A CA 1
ATOM 1318 C C . ASP A 1 173 ? -2.550 -7.988 -10.460 1.00 98.31 173 ASP A C 1
ATOM 1320 O O . ASP A 1 173 ? -2.787 -7.843 -9.269 1.00 98.31 173 ASP A O 1
ATOM 1324 N N . LEU A 1 174 ? -3.349 -7.483 -11.408 1.00 98.25 174 LEU A N 1
ATOM 1325 C CA . LEU A 1 174 ? -4.559 -6.720 -11.097 1.00 98.25 174 LEU A CA 1
ATOM 1326 C C . LEU A 1 174 ? -5.538 -7.528 -10.225 1.00 98.25 174 LEU A C 1
ATOM 1328 O O . LEU A 1 174 ? -6.089 -7.007 -9.253 1.00 98.25 174 LEU A O 1
ATOM 1332 N N . TYR A 1 175 ? -5.748 -8.804 -10.559 1.00 98.19 175 TYR A N 1
ATOM 1333 C CA . TYR A 1 175 ? -6.613 -9.690 -9.780 1.00 98.19 175 TYR A CA 1
ATOM 1334 C C . TYR A 1 175 ? -6.028 -9.997 -8.395 1.00 98.19 175 TYR A C 1
ATOM 1336 O O . TYR A 1 175 ? -6.744 -9.922 -7.395 1.00 98.19 175 TYR A O 1
ATOM 1344 N N . GLU A 1 176 ? -4.729 -10.284 -8.311 1.00 98.31 176 GLU A N 1
ATOM 1345 C CA . GLU A 1 176 ? -4.039 -10.512 -7.037 1.00 98.31 176 GLU A CA 1
ATOM 1346 C C . GLU A 1 176 ? -4.049 -9.264 -6.149 1.00 98.31 176 GLU A C 1
ATOM 1348 O O . GLU A 1 176 ? -4.283 -9.372 -4.949 1.00 98.31 176 GLU A O 1
ATOM 1353 N N . THR A 1 177 ? -3.912 -8.062 -6.717 1.00 98.25 177 THR A N 1
ATOM 1354 C CA . THR A 1 177 ? -4.065 -6.800 -5.981 1.00 98.25 177 THR A CA 1
ATOM 1355 C C . THR A 1 177 ? -5.473 -6.653 -5.404 1.00 98.25 177 THR A C 1
ATOM 1357 O O . THR A 1 177 ? -5.625 -6.317 -4.227 1.00 98.25 177 THR A O 1
ATOM 1360 N N . TYR A 1 178 ? -6.516 -6.959 -6.183 1.00 97.50 178 TYR A N 1
ATOM 1361 C CA . TYR A 1 178 ? -7.887 -6.988 -5.665 1.00 97.50 178 TYR A CA 1
ATOM 1362 C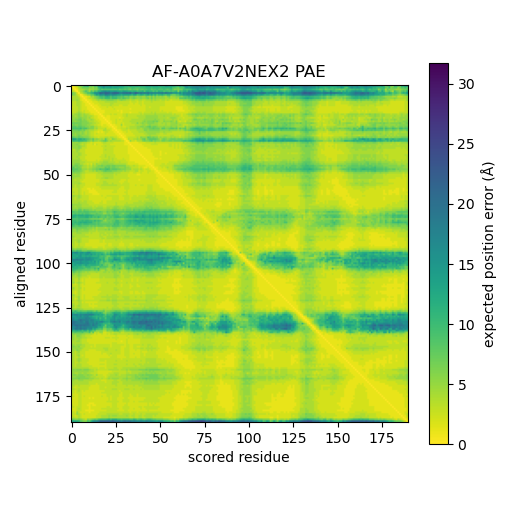 C . TYR A 1 178 ? -8.026 -7.977 -4.495 1.00 97.50 178 TYR A C 1
ATOM 1364 O O . TYR A 1 178 ? -8.567 -7.622 -3.440 1.00 97.50 178 TYR A O 1
ATOM 1372 N N . MET A 1 179 ? -7.506 -9.198 -4.649 1.00 97.44 179 MET A N 1
ATOM 1373 C CA . MET A 1 179 ? -7.553 -10.233 -3.612 1.00 97.44 179 MET A CA 1
ATOM 1374 C C . MET A 1 179 ? -6.774 -9.826 -2.358 1.00 97.44 179 MET A C 1
ATOM 1376 O O . MET A 1 179 ? -7.252 -10.053 -1.242 1.00 97.44 179 MET A O 1
ATOM 1380 N N . ALA A 1 180 ? -5.627 -9.169 -2.524 1.00 97.56 180 ALA A N 1
ATOM 1381 C CA . ALA A 1 180 ? -4.804 -8.632 -1.451 1.00 97.56 180 ALA A CA 1
ATOM 1382 C C . ALA A 1 180 ? -5.568 -7.591 -0.627 1.00 97.56 180 ALA A C 1
ATOM 1384 O O . ALA A 1 180 ? -5.707 -7.751 0.588 1.00 97.56 180 ALA A O 1
ATOM 1385 N N . TYR A 1 181 ? -6.144 -6.571 -1.271 1.00 96.94 181 TYR A N 1
ATOM 1386 C CA . TYR A 1 181 ? -6.915 -5.535 -0.578 1.00 96.94 181 TYR A CA 1
ATOM 1387 C C . TYR A 1 181 ? -8.181 -6.092 0.070 1.00 96.94 181 TYR A C 1
ATOM 1389 O O . TYR A 1 181 ? -8.495 -5.755 1.212 1.00 96.94 181 TYR A O 1
ATOM 1397 N N . LYS A 1 182 ? -8.899 -6.992 -0.611 1.00 95.31 182 LYS A N 1
ATOM 1398 C CA . LYS A 1 182 ? -10.073 -7.666 -0.041 1.00 95.31 182 LYS A CA 1
ATOM 1399 C C . LYS A 1 182 ? -9.712 -8.450 1.220 1.00 95.31 182 LYS A C 1
ATOM 1401 O O . LYS A 1 182 ? -10.435 -8.370 2.215 1.00 95.31 182 LYS A O 1
ATOM 1406 N N . THR A 1 183 ? -8.599 -9.182 1.175 1.00 95.25 183 THR A N 1
ATOM 1407 C CA . THR A 1 183 ? -8.080 -9.972 2.296 1.00 95.25 183 THR A CA 1
ATOM 1408 C C . THR A 1 183 ? -7.639 -9.072 3.442 1.00 95.25 183 THR A C 1
ATOM 1410 O O . THR A 1 183 ? -8.027 -9.320 4.580 1.00 95.25 183 THR A O 1
ATOM 1413 N N . PHE A 1 184 ? -6.895 -8.005 3.152 1.00 95.56 184 PHE A N 1
ATOM 1414 C CA . PHE A 1 184 ? -6.473 -7.018 4.140 1.00 95.56 184 PHE A CA 1
ATOM 1415 C C . PHE A 1 184 ? -7.669 -6.415 4.880 1.00 95.56 184 PHE A C 1
ATOM 1417 O O . PHE A 1 184 ? -7.768 -6.543 6.097 1.00 95.56 184 PHE A O 1
ATOM 1424 N N . LEU A 1 185 ? -8.639 -5.867 4.147 1.00 94.38 185 LEU A N 1
ATOM 1425 C CA . LEU A 1 185 ? -9.813 -5.228 4.746 1.00 94.38 185 LEU A CA 1
ATOM 1426 C C . LEU A 1 185 ? -10.693 -6.219 5.528 1.00 94.38 185 LEU A C 1
ATOM 1428 O O . LEU A 1 185 ? -11.278 -5.852 6.542 1.00 94.38 185 LEU A O 1
ATOM 1432 N N . GLY A 1 186 ? -10.816 -7.466 5.062 1.00 93.12 186 GLY A N 1
ATOM 1433 C CA . GLY A 1 186 ? -11.705 -8.458 5.675 1.00 93.12 186 GLY A CA 1
ATOM 1434 C C . GLY A 1 186 ? -11.095 -9.259 6.827 1.00 93.12 186 GLY A C 1
ATOM 1435 O O . GLY A 1 186 ? -11.830 -9.728 7.695 1.00 93.12 186 GLY A O 1
ATOM 1436 N N . LYS A 1 187 ? -9.773 -9.468 6.826 1.00 92.88 187 LYS A N 1
ATOM 1437 C CA . LYS A 1 187 ? -9.123 -10.482 7.673 1.00 92.88 187 LYS A CA 1
ATOM 1438 C C . LYS A 1 187 ? -7.895 -9.994 8.438 1.00 92.88 187 LYS A C 1
ATOM 1440 O O . LYS A 1 187 ? -7.389 -10.764 9.249 1.00 92.88 187 LYS A O 1
ATOM 1445 N N . PHE A 1 188 ? -7.402 -8.777 8.203 1.00 93.06 188 PHE A N 1
ATOM 1446 C CA . PHE A 1 188 ? -6.273 -8.264 8.975 1.00 93.06 188 PHE A CA 1
ATOM 1447 C C . PHE A 1 188 ? -6.669 -8.046 10.442 1.00 93.06 188 PHE A C 1
ATOM 1449 O O . PHE A 1 188 ? -7.652 -7.366 10.751 1.00 93.06 188 PHE A O 1
ATOM 1456 N N . GLU A 1 189 ? -5.872 -8.613 11.342 1.00 86.44 189 GLU A N 1
ATOM 1457 C CA . GLU A 1 189 ? -5.964 -8.417 12.784 1.00 86.44 189 GLU A CA 1
ATOM 1458 C C . GLU A 1 189 ? -4.683 -7.704 13.239 1.00 86.44 189 GLU A C 1
ATOM 1460 O O . GLU A 1 189 ? -3.580 -8.069 12.824 1.00 86.44 189 GLU A O 1
ATOM 1465 N N . GLY A 1 190 ? -4.868 -6.615 13.995 1.00 70.12 190 GLY A N 1
ATOM 1466 C CA . GLY A 1 190 ? -3.801 -5.713 14.442 1.00 70.12 190 GLY A CA 1
ATOM 1467 C C . GLY A 1 190 ? -2.900 -6.329 15.493 1.00 70.12 190 GLY A C 1
ATOM 1468 O O . GLY A 1 190 ? -3.383 -7.166 16.280 1.00 70.12 190 GLY A O 1
#

Foldseek 3Di:
DVPLPAFPDDDDDQDAPCQVVVQDDDRGLLHCPVVVVVVVVCVVVVPPDDSLVVLLPAADAQEDEAAADDVVPNVFADVQQHHHALQAKEWEQAFAADPRPQEHGADPVSVVLLVVLCVVQVQGYGYHYRTPHRSDGDYGSQVSSVVSNHRYIYMAFHWYPPPDPDIDHHPNRNVSRVVSVSSCRNPRDD

Secondary structure (DSSP, 8-state):
-TT----SS-------S-GGGTS-STTSTTSSHHHHHHHHHHHHTT----HHHHHHT-EEEE---EE---TT-GGGS-TTTS--TTS-EEEES---BTTTBTS----HHHHHHHHHHHHHTT--EEE--SSSTTT-----THHHHHTTT-EEEEEE-EEESTTSSS-EE-HHHHHHHHHHHHHHHHH---